Protein AF-A0A5J4QZJ4-F1 (afdb_m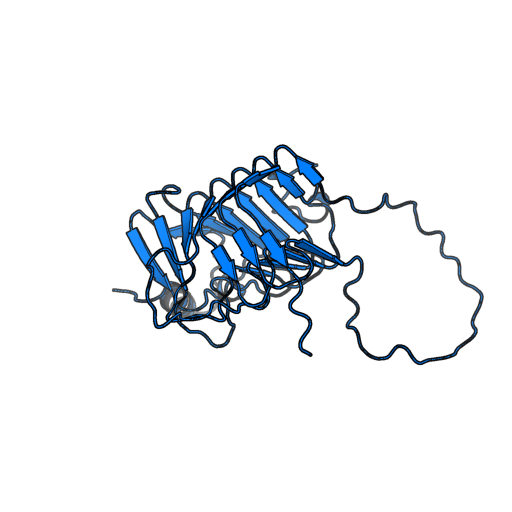onomer_lite)

Secondary structure (DSSP, 8-state):
--S-HHHHHHHHHHHSTT-PPP--EEE--SEEEEES-EEGGGG--SEEEEE-S-TTTEEEEEPP-TT-EEEEEEET-EEEEEEEEEE--TT-TT-EEEEEESTT-EEEEEEEEEE------SS---B--SEEEEEESEEEEEEEEEEEEEESS-EEEEEES---GGG-GGGGGGTTPPSEEES-EEEEEEESSS-SEEEES-----------------------PPP-PPEEES-EEES-EE------

Sequence (248 aa):
KFDSVIRYLEKEQAALIGQIARIETIIFWKGKFQQPALTLVQTHADTINVAGSGIDQTLIQAQPNIQNVLMQAGEGQSIVVERMHLSLSRTSPLAGFVSIKGENAGLAMFDMKLEGYTEIDDHATVLEPGTLFDVTGFVYAEDIIAQNINLVRGSFLSGTGLRRADDKEDMEWLGMRQSGLYRCLFDNFTTNETGLISLYDSVEPMANAQSNSKDNNKLKKQKNVPPYSFTFQEVIFSASVTSLKLDG

Radius of gyration: 19.34 Å; chains: 1; bounding box: 54×42×58 Å

Foldseek 3Di:
DDLEPVVVLVVVQVVDDPDQAAAAEDEDEFDEHEYEEAECVSNVDLEHEYEYPAANGAEYEYAAYPVLENYEYDENHEYEYEGYEYEYDLNRLQHAYYAYHYQNYEYAYYRYEYEYDDDDDPPDSARAHQENYHDHEAAHYENYEYEQAAHAHHAHEEYEQYDANVSDPVSCVCPRPAREHYQYEHAQAEYQDPDNYHYYNHPDDPDDPDDDDDDDDDPPPDDCPDPRDYDYYNYYYHNYDYHHDPPD

Structure (mmCIF, N/CA/C/O backbone):
data_AF-A0A5J4QZJ4-F1
#
_entry.id   AF-A0A5J4QZJ4-F1
#
loop_
_atom_site.group_PDB
_atom_site.id
_atom_site.type_symbol
_atom_site.label_atom_id
_atom_site.label_alt_id
_atom_site.label_comp_id
_atom_site.label_asym_id
_atom_site.label_entity_id
_atom_site.label_seq_id
_atom_site.pdbx_PDB_ins_code
_atom_site.Cartn_x
_atom_site.Cartn_y
_atom_site.Cartn_z
_atom_site.occupancy
_atom_site.B_iso_or_equiv
_atom_site.auth_seq_id
_atom_site.auth_comp_id
_atom_site.auth_asym_id
_atom_site.auth_atom_id
_atom_site.pdbx_PDB_model_num
ATOM 1 N N . LYS A 1 1 ? -27.450 1.544 -6.233 1.00 41.50 1 LYS A N 1
ATOM 2 C CA . LYS A 1 1 ? -26.061 1.073 -6.446 1.00 41.50 1 LYS A CA 1
ATOM 3 C C . LYS A 1 1 ? -25.172 2.141 -5.828 1.00 41.50 1 LYS A C 1
ATOM 5 O O . LYS A 1 1 ? -25.413 3.300 -6.131 1.00 41.50 1 LYS A O 1
ATOM 10 N N . PHE A 1 2 ? -24.314 1.809 -4.865 1.00 47.88 2 PHE A N 1
ATOM 11 C CA . PHE A 1 2 ? -23.401 2.802 -4.295 1.00 47.88 2 PHE A CA 1
ATOM 12 C C . PHE A 1 2 ? -22.154 2.837 -5.169 1.00 47.88 2 PHE A C 1
ATOM 14 O O . PHE A 1 2 ? -21.491 1.817 -5.321 1.00 47.88 2 PHE A O 1
ATOM 21 N N . ASP A 1 3 ? -21.879 3.990 -5.773 1.00 59.81 3 ASP A N 1
ATOM 22 C CA . ASP A 1 3 ? -20.736 4.165 -6.677 1.00 59.81 3 ASP A CA 1
ATOM 23 C C . ASP A 1 3 ? -19.415 4.382 -5.912 1.00 59.81 3 ASP A C 1
ATOM 25 O O . ASP A 1 3 ? -18.345 4.415 -6.508 1.00 59.81 3 ASP A O 1
ATOM 29 N N . SER A 1 4 ? -19.474 4.523 -4.582 1.00 75.62 4 SER A N 1
ATOM 30 C CA . SER A 1 4 ? -18.313 4.723 -3.712 1.00 75.62 4 SER A CA 1
ATOM 31 C C . SER A 1 4 ? -18.604 4.227 -2.297 1.00 75.62 4 SER A C 1
ATOM 33 O O . SER A 1 4 ? -19.684 4.495 -1.761 1.00 75.62 4 SER A O 1
ATOM 35 N N . VAL A 1 5 ? -17.627 3.543 -1.688 1.00 80.88 5 VAL A N 1
ATOM 36 C CA . VAL A 1 5 ? -17.686 3.113 -0.281 1.00 80.88 5 VAL A CA 1
ATOM 37 C C . VAL A 1 5 ? -17.852 4.316 0.650 1.00 80.88 5 VAL A C 1
ATOM 39 O O . VAL A 1 5 ? -18.698 4.280 1.532 1.00 80.88 5 VAL A O 1
ATOM 42 N N . ILE A 1 6 ? -17.151 5.422 0.396 1.00 76.44 6 ILE A N 1
ATOM 43 C CA . ILE A 1 6 ? -17.224 6.653 1.204 1.00 76.44 6 ILE A CA 1
ATOM 44 C C . ILE A 1 6 ? -18.648 7.207 1.284 1.00 76.44 6 ILE A C 1
ATOM 46 O O . ILE A 1 6 ? -19.158 7.451 2.372 1.00 76.44 6 ILE A O 1
ATOM 50 N N . ARG A 1 7 ? -19.359 7.287 0.153 1.00 80.19 7 ARG A N 1
ATOM 51 C CA . ARG A 1 7 ? -20.762 7.745 0.145 1.00 80.19 7 ARG A CA 1
ATOM 52 C C . ARG A 1 7 ? -21.687 6.837 0.953 1.00 80.19 7 ARG A C 1
ATOM 54 O O . ARG A 1 7 ? -22.708 7.294 1.461 1.00 80.19 7 ARG A O 1
ATOM 61 N N . TYR A 1 8 ? -21.371 5.545 1.023 1.00 80.56 8 TYR A N 1
ATOM 62 C CA . TYR A 1 8 ? -22.100 4.615 1.876 1.00 80.56 8 TYR A CA 1
ATOM 63 C C . TYR A 1 8 ? -21.803 4.886 3.357 1.00 80.56 8 TYR A C 1
ATOM 65 O O . TYR A 1 8 ? -22.750 5.013 4.127 1.00 80.56 8 TYR A O 1
ATOM 73 N N . LEU A 1 9 ? -20.530 5.059 3.735 1.00 80.25 9 LEU A N 1
ATOM 74 C CA . LEU A 1 9 ? -20.135 5.379 5.115 1.00 80.25 9 LEU A CA 1
ATOM 75 C C . LEU A 1 9 ? -20.795 6.677 5.605 1.00 80.25 9 LEU A C 1
ATOM 77 O O . LEU A 1 9 ? -21.399 6.694 6.674 1.00 80.25 9 LEU A O 1
ATOM 81 N N . GLU A 1 10 ? -20.758 7.738 4.795 1.00 80.69 10 GLU A N 1
ATOM 82 C CA . GLU A 1 10 ? -21.393 9.026 5.111 1.00 80.69 10 GLU A CA 1
ATOM 83 C C . GLU A 1 10 ? -22.906 8.886 5.315 1.00 80.69 10 GLU A C 1
ATOM 85 O O . GLU A 1 10 ? -23.477 9.462 6.243 1.00 80.69 10 GLU A O 1
ATOM 90 N N . LYS A 1 11 ? -23.567 8.091 4.466 1.00 80.81 11 LYS A N 1
ATOM 91 C CA . LYS A 1 11 ? -25.005 7.837 4.575 1.00 80.81 11 LYS A CA 1
ATOM 92 C C . LYS A 1 11 ? -25.350 7.056 5.844 1.00 80.81 11 LYS A C 1
ATOM 94 O O . LYS A 1 11 ? -26.309 7.419 6.521 1.00 80.81 11 LYS A O 1
ATOM 99 N N . GLU A 1 12 ? -24.607 5.993 6.146 1.00 77.75 12 GLU A N 1
ATOM 100 C CA . GLU A 1 12 ? -24.827 5.189 7.354 1.00 77.75 12 GLU A CA 1
ATOM 101 C C . GLU A 1 12 ? -24.644 6.037 8.617 1.00 77.75 12 GLU A C 1
ATOM 103 O O . GLU A 1 12 ? -25.445 5.951 9.544 1.00 77.75 12 GLU A O 1
ATOM 108 N N . GLN A 1 13 ? -23.663 6.942 8.628 1.00 76.25 13 GLN A N 1
ATOM 109 C CA . GLN A 1 13 ? -23.470 7.870 9.745 1.00 76.25 13 GLN A CA 1
ATOM 110 C C . GLN A 1 13 ? -24.595 8.883 9.886 1.00 76.25 13 GLN A C 1
ATOM 112 O O . GLN A 1 13 ? -25.054 9.132 10.997 1.00 76.25 13 GLN A O 1
ATOM 117 N N . ALA A 1 14 ? -25.083 9.435 8.776 1.00 77.81 14 ALA A N 1
ATOM 118 C CA . ALA A 1 14 ? -26.214 10.356 8.801 1.00 77.81 14 ALA A CA 1
ATOM 119 C C . ALA A 1 14 ? -27.516 9.693 9.294 1.00 77.81 14 ALA A C 1
ATOM 121 O O . ALA A 1 14 ? -28.411 10.384 9.780 1.00 77.81 14 ALA A O 1
ATOM 122 N N . ALA A 1 15 ? -27.638 8.366 9.175 1.00 74.12 15 ALA A N 1
ATOM 123 C CA . ALA A 1 15 ? -28.796 7.613 9.650 1.00 74.12 15 ALA A CA 1
ATOM 124 C C . ALA A 1 15 ? -28.789 7.377 11.174 1.00 74.12 15 ALA A C 1
ATOM 126 O O . ALA A 1 15 ? -29.844 7.117 11.759 1.00 74.12 15 ALA A O 1
ATOM 127 N N . LEU A 1 16 ? -27.632 7.489 11.830 1.00 72.88 16 LEU A N 1
ATOM 128 C CA . LEU A 1 16 ? -27.480 7.272 13.265 1.00 72.88 16 LEU A CA 1
ATOM 129 C C . LEU A 1 16 ? -27.669 8.594 14.020 1.00 72.88 16 LEU A C 1
ATOM 131 O O . LEU A 1 16 ? -26.765 9.416 14.149 1.00 72.88 16 LEU A O 1
ATOM 135 N N . ILE A 1 17 ? -28.876 8.819 14.542 1.00 65.69 17 ILE A N 1
ATOM 136 C CA . ILE A 1 17 ? -29.187 10.019 15.330 1.00 65.69 17 ILE A CA 1
ATOM 137 C C . ILE A 1 17 ? -28.425 9.959 16.664 1.00 65.69 17 ILE A C 1
ATOM 139 O O . ILE A 1 17 ? -28.820 9.249 17.586 1.00 65.69 17 ILE A O 1
ATOM 143 N N . GLY A 1 18 ? -27.340 10.730 16.773 1.00 63.75 18 GLY A N 1
ATOM 144 C CA . GLY A 1 18 ? -26.599 10.944 18.022 1.00 63.75 18 GLY A CA 1
ATOM 145 C C . GLY A 1 18 ? -25.553 9.880 18.373 1.00 63.75 18 GLY A C 1
ATOM 146 O O . GLY A 1 18 ? -24.973 9.955 19.454 1.00 63.75 18 GLY A O 1
ATOM 147 N N . GLN A 1 19 ? -25.285 8.919 17.484 1.00 67.31 19 GLN A N 1
ATOM 148 C CA . GLN A 1 19 ? -24.211 7.936 17.643 1.00 67.31 19 GLN A CA 1
ATOM 149 C C . GLN A 1 19 ? -23.357 7.878 16.380 1.00 67.31 19 GLN A C 1
ATOM 151 O O . GLN A 1 19 ? -23.873 7.842 15.270 1.00 67.31 19 GLN A O 1
ATOM 156 N N . ILE A 1 20 ? -22.041 7.859 16.555 1.00 72.62 20 ILE A N 1
ATOM 157 C CA . ILE A 1 20 ? -21.095 7.680 15.459 1.00 72.62 20 ILE A CA 1
ATOM 158 C C . ILE A 1 20 ? -20.784 6.184 15.369 1.00 72.62 20 ILE A C 1
ATOM 160 O O . ILE A 1 20 ? -20.290 5.604 16.335 1.00 72.62 20 ILE A O 1
ATOM 164 N N . ALA A 1 21 ? -21.087 5.546 14.235 1.00 78.19 21 ALA A N 1
ATOM 165 C CA . ALA A 1 21 ? -20.681 4.160 14.009 1.00 78.19 21 ALA A CA 1
ATOM 166 C C . ALA A 1 21 ? -19.171 4.073 13.769 1.00 78.19 21 ALA A C 1
ATOM 168 O O . ALA A 1 21 ? -18.646 4.711 12.855 1.00 78.19 21 ALA A O 1
ATOM 169 N N . ARG A 1 22 ? -18.508 3.234 14.570 1.00 88.25 22 ARG A N 1
ATOM 170 C CA . ARG A 1 22 ? -17.124 2.803 14.366 1.00 88.25 22 ARG A CA 1
ATOM 171 C C . ARG A 1 22 ? -17.105 1.637 13.379 1.00 88.25 22 ARG A C 1
ATOM 173 O O . ARG A 1 22 ? -17.825 0.657 13.564 1.00 88.25 22 ARG A O 1
ATOM 180 N N . ILE A 1 23 ? -16.308 1.759 12.322 1.00 88.94 23 ILE A N 1
ATOM 181 C CA . ILE A 1 23 ? -16.227 0.789 11.225 1.00 88.94 23 ILE A CA 1
ATOM 182 C C . ILE A 1 23 ? -14.800 0.263 11.149 1.00 88.94 23 ILE A C 1
ATOM 184 O O . ILE A 1 23 ? -13.896 0.926 10.661 1.00 88.94 23 ILE A O 1
ATOM 188 N N . GLU A 1 24 ? -14.594 -0.955 11.623 1.00 90.69 24 GLU A N 1
ATOM 189 C CA . GLU A 1 24 ? -13.250 -1.534 11.743 1.00 90.69 24 GLU A CA 1
ATOM 190 C C . GLU A 1 24 ? -12.867 -2.375 10.526 1.00 90.69 24 GLU A C 1
ATOM 192 O O . GLU A 1 24 ? -11.722 -2.797 10.383 1.00 90.69 24 GLU A O 1
ATOM 197 N N . THR A 1 25 ? -13.823 -2.688 9.647 1.00 92.69 25 THR A N 1
ATOM 198 C CA . THR A 1 25 ? -13.583 -3.564 8.499 1.00 92.69 25 THR A CA 1
ATOM 199 C C . THR A 1 25 ? -14.392 -3.143 7.278 1.00 92.69 25 THR A C 1
ATOM 201 O O . THR A 1 25 ? -15.605 -2.950 7.348 1.00 92.69 25 THR A O 1
ATOM 204 N N . ILE A 1 26 ? -13.711 -3.053 6.137 1.00 94.31 26 ILE A N 1
ATOM 205 C CA . ILE A 1 26 ? -14.283 -2.843 4.809 1.00 94.31 26 ILE A CA 1
ATOM 206 C C . ILE A 1 26 ? -13.943 -4.072 3.967 1.00 94.31 26 ILE A C 1
ATOM 208 O O . ILE A 1 26 ? -12.772 -4.385 3.760 1.00 94.31 26 ILE A O 1
ATOM 212 N N . ILE A 1 27 ? -14.968 -4.763 3.465 1.00 94.56 27 ILE A N 1
ATOM 213 C CA . ILE A 1 27 ? -14.793 -5.973 2.655 1.00 94.56 27 ILE A CA 1
ATOM 214 C C . ILE A 1 27 ? -15.185 -5.679 1.212 1.00 94.56 27 ILE A C 1
ATOM 216 O O . ILE A 1 27 ? -16.341 -5.373 0.914 1.00 94.56 27 ILE A O 1
ATOM 220 N N . PHE A 1 28 ? -14.227 -5.836 0.306 1.00 94.81 28 PHE A N 1
ATOM 221 C CA . PHE A 1 28 ? -14.470 -5.869 -1.126 1.00 94.81 28 PHE A CA 1
ATOM 222 C C . PHE A 1 28 ? -14.642 -7.319 -1.570 1.00 94.81 28 PHE A C 1
ATOM 224 O O . PHE A 1 28 ? -13.742 -8.152 -1.451 1.00 94.81 28 PHE A O 1
ATOM 231 N N . TRP A 1 29 ? -15.818 -7.630 -2.111 1.00 93.88 29 TRP A N 1
ATOM 232 C CA . TRP A 1 29 ? -16.051 -8.952 -2.680 1.00 93.88 29 TRP A CA 1
ATOM 233 C C . TRP A 1 29 ? -15.291 -9.137 -4.004 1.00 93.88 29 TRP A C 1
ATOM 235 O O . TRP A 1 29 ? -14.547 -8.259 -4.453 1.00 93.88 29 TRP A O 1
ATOM 245 N N . LYS A 1 30 ? -15.491 -10.275 -4.667 1.00 95.88 30 LYS A N 1
ATOM 246 C CA . LYS A 1 30 ? -14.973 -10.509 -6.016 1.00 95.88 30 LYS A CA 1
ATOM 247 C C . LYS A 1 30 ? -15.482 -9.438 -6.990 1.00 95.88 30 LYS A C 1
ATOM 249 O O . LYS A 1 30 ? -16.691 -9.240 -7.122 1.00 95.88 30 LYS A O 1
ATOM 254 N N . GLY A 1 31 ? -14.573 -8.796 -7.718 1.00 95.50 31 GLY A N 1
ATOM 255 C CA . GLY A 1 31 ? -14.905 -7.776 -8.708 1.00 95.50 31 GLY A CA 1
ATOM 256 C C . GLY A 1 31 ? -13.763 -6.812 -9.015 1.00 95.50 31 GLY A C 1
ATOM 257 O O . GLY A 1 31 ? -12.683 -6.884 -8.435 1.00 95.50 31 GLY A O 1
ATOM 258 N N . LYS A 1 32 ? -14.031 -5.895 -9.950 1.00 94.50 32 LYS A N 1
ATOM 259 C CA . LYS A 1 32 ? -13.172 -4.748 -10.260 1.00 94.50 32 LYS A CA 1
ATOM 260 C C . LYS A 1 32 ? -13.868 -3.480 -9.784 1.00 94.50 32 LYS A C 1
ATOM 262 O O . LYS A 1 32 ? -15.006 -3.224 -10.180 1.00 94.50 32 LYS A O 1
ATOM 267 N N . PHE A 1 33 ? -13.188 -2.698 -8.961 1.00 92.94 33 PHE A N 1
ATOM 268 C CA . PHE A 1 33 ? -13.728 -1.504 -8.332 1.00 92.94 33 PHE A CA 1
ATOM 269 C C . PHE A 1 33 ? -12.869 -0.309 -8.706 1.00 92.94 33 PHE A C 1
ATOM 271 O O . PHE A 1 33 ? -11.675 -0.275 -8.432 1.00 92.94 33 PHE A O 1
ATOM 278 N N . GLN A 1 34 ? -13.490 0.697 -9.306 1.00 90.69 34 GLN A N 1
ATOM 279 C CA . GLN A 1 34 ? -12.887 2.017 -9.404 1.00 90.69 34 GLN A CA 1
ATOM 280 C C . GLN A 1 34 ? -13.374 2.822 -8.210 1.00 90.69 34 GLN A C 1
ATOM 282 O O . GLN A 1 34 ? -14.583 2.896 -7.986 1.00 90.69 34 GLN A O 1
ATOM 287 N N . GLN A 1 35 ? -12.458 3.355 -7.412 1.00 89.25 35 GLN A N 1
ATOM 288 C CA . GLN A 1 35 ? -12.803 4.111 -6.212 1.00 89.25 35 GLN A CA 1
ATOM 289 C C . GLN A 1 35 ? -12.180 5.508 -6.272 1.00 89.25 35 GLN A C 1
ATOM 291 O O . GLN A 1 35 ? -11.002 5.622 -6.618 1.00 89.25 35 GLN A O 1
ATOM 296 N N . PRO A 1 36 ? -12.923 6.575 -5.916 1.00 88.56 36 PRO A N 1
ATOM 297 C CA . PRO A 1 36 ? -12.276 7.807 -5.470 1.00 88.56 36 PRO A CA 1
ATOM 298 C C . PRO A 1 36 ? -11.459 7.523 -4.196 1.00 88.56 36 PRO A C 1
ATOM 300 O O . PRO A 1 36 ? -11.533 6.421 -3.649 1.00 88.56 36 PRO A O 1
ATOM 303 N N . ALA A 1 37 ? -10.707 8.512 -3.705 1.00 90.31 37 ALA A N 1
ATOM 304 C CA . ALA A 1 37 ? -9.950 8.361 -2.462 1.00 90.31 37 ALA A CA 1
ATOM 305 C C . ALA A 1 37 ? -10.833 7.812 -1.326 1.00 90.31 37 ALA A C 1
ATOM 307 O O . ALA A 1 37 ? -11.883 8.373 -1.001 1.00 90.31 37 ALA A O 1
ATOM 308 N N . LEU A 1 38 ? -10.396 6.706 -0.727 1.00 92.75 38 LEU A N 1
ATOM 309 C CA . LEU A 1 38 ? -10.974 6.124 0.472 1.00 92.75 38 LEU A CA 1
ATOM 310 C C . LEU A 1 38 ? -10.403 6.867 1.683 1.00 92.75 38 LEU A C 1
ATOM 312 O O . LEU A 1 38 ? -9.367 6.489 2.226 1.00 92.75 38 LEU A O 1
ATOM 316 N N . THR A 1 39 ? -11.064 7.952 2.084 1.00 92.25 39 THR A N 1
ATOM 317 C CA . THR A 1 39 ? -10.709 8.713 3.288 1.00 92.25 39 THR A CA 1
ATOM 318 C C . THR A 1 39 ? -11.219 7.989 4.537 1.00 92.25 39 THR A C 1
ATOM 320 O O . THR A 1 39 ? -12.370 8.144 4.946 1.00 92.25 39 THR A O 1
ATOM 323 N N . LEU A 1 40 ? -10.352 7.193 5.160 1.00 92.25 40 LEU A N 1
ATOM 324 C CA . LEU A 1 40 ? -10.709 6.272 6.239 1.00 92.25 40 LEU A CA 1
ATOM 325 C C . LEU A 1 40 ? -10.910 6.948 7.598 1.00 92.25 40 LEU A C 1
ATOM 327 O O . LEU A 1 40 ? -11.440 6.313 8.507 1.00 92.25 40 LEU A O 1
ATOM 331 N N . VAL A 1 41 ? -10.607 8.243 7.744 1.00 90.00 41 VAL A N 1
ATOM 332 C CA . VAL A 1 41 ? -10.960 9.009 8.958 1.00 90.00 41 VAL A CA 1
ATOM 333 C C . VAL A 1 41 ? -12.458 8.930 9.264 1.00 90.00 41 VAL A C 1
ATOM 335 O O . VAL A 1 41 ? -12.864 8.909 10.420 1.00 90.00 41 VAL A O 1
ATOM 338 N N . GLN A 1 42 ? -13.284 8.795 8.222 1.00 85.81 42 GLN A N 1
ATOM 339 C CA . GLN A 1 42 ? -14.725 8.638 8.360 1.00 85.81 42 GLN A CA 1
ATOM 340 C C . GLN A 1 42 ? -15.113 7.327 9.035 1.00 85.81 42 GLN A C 1
ATOM 342 O O . GLN A 1 42 ? -16.257 7.175 9.404 1.00 85.81 42 GLN A O 1
ATOM 347 N N . THR A 1 43 ? -14.225 6.357 9.207 1.00 88.88 43 THR A N 1
ATOM 348 C CA . THR A 1 43 ? -14.570 5.102 9.887 1.00 88.88 43 THR A CA 1
ATOM 349 C C . THR A 1 43 ? -14.574 5.219 11.410 1.00 88.88 43 THR A C 1
ATOM 351 O O . THR A 1 43 ? -15.135 4.349 12.073 1.00 88.88 43 THR A O 1
ATOM 354 N N . HIS A 1 44 ? -13.957 6.271 11.969 1.00 88.06 44 HIS A N 1
ATOM 355 C CA . HIS A 1 44 ? -13.785 6.488 13.417 1.00 88.06 44 HIS A CA 1
ATOM 356 C C . HIS A 1 44 ? -13.146 5.309 14.169 1.00 88.06 44 HIS A C 1
ATOM 358 O O . HIS A 1 44 ? -13.312 5.179 15.380 1.00 88.06 44 HIS A O 1
ATOM 364 N N . ALA A 1 45 ? -12.439 4.432 13.455 1.00 89.38 45 ALA A N 1
ATOM 365 C CA . ALA A 1 45 ? -11.650 3.355 14.034 1.00 89.38 45 ALA A CA 1
ATOM 366 C C . ALA A 1 45 ? -10.172 3.756 14.085 1.00 89.38 45 ALA A C 1
ATOM 368 O O . ALA A 1 45 ? -9.682 4.447 13.193 1.00 89.38 45 ALA A O 1
ATOM 369 N N . ASP A 1 46 ? -9.449 3.298 15.104 1.00 90.38 46 ASP A N 1
ATOM 370 C CA . ASP A 1 46 ? -8.004 3.529 15.235 1.00 90.38 46 ASP A CA 1
ATOM 371 C C . ASP A 1 46 ? -7.196 2.645 14.275 1.00 90.38 46 ASP A C 1
ATOM 373 O O . ASP A 1 46 ? -6.077 2.988 13.882 1.00 90.38 46 ASP A O 1
ATOM 377 N N . THR A 1 47 ? -7.783 1.514 13.878 1.00 91.62 47 THR A N 1
ATOM 378 C CA . THR A 1 47 ? -7.246 0.554 12.913 1.00 91.62 47 THR A CA 1
ATOM 379 C C . THR A 1 47 ? -8.376 0.040 12.021 1.00 91.62 47 THR A C 1
ATOM 381 O O . THR A 1 47 ? -9.450 -0.303 12.513 1.00 91.62 47 THR A O 1
ATOM 384 N N . ILE A 1 48 ? -8.144 0.000 10.707 1.00 94.00 48 ILE A N 1
ATOM 385 C CA . ILE A 1 48 ? -9.132 -0.429 9.710 1.00 94.00 48 ILE A CA 1
ATOM 386 C C . ILE A 1 48 ? -8.555 -1.577 8.907 1.00 94.00 48 ILE A C 1
ATOM 388 O O . ILE A 1 48 ? -7.499 -1.441 8.292 1.00 94.00 48 ILE A O 1
ATOM 392 N N . ASN A 1 49 ? -9.305 -2.672 8.847 1.00 95.12 49 ASN A N 1
ATOM 393 C CA . ASN A 1 49 ? -9.030 -3.788 7.958 1.00 95.12 49 ASN A CA 1
ATOM 394 C C . ASN A 1 49 ? -9.738 -3.563 6.618 1.00 95.12 49 ASN A C 1
ATOM 396 O O . ASN A 1 49 ? -10.964 -3.470 6.558 1.00 95.12 49 ASN A O 1
ATOM 400 N N . VAL A 1 50 ? -8.987 -3.498 5.528 1.00 96.56 50 VAL A N 1
ATOM 401 C CA . VAL A 1 50 ? -9.513 -3.450 4.164 1.00 96.56 50 VAL A CA 1
ATOM 402 C C . VAL A 1 50 ? -9.167 -4.775 3.497 1.00 96.56 50 VAL A C 1
ATOM 404 O O . VAL A 1 50 ? -8.010 -5.038 3.181 1.00 96.56 50 VAL A O 1
ATOM 407 N N . ALA A 1 51 ? -10.169 -5.628 3.302 1.00 96.88 51 ALA A N 1
ATOM 408 C CA . ALA A 1 51 ? -9.969 -7.006 2.861 1.00 96.88 51 ALA A CA 1
ATOM 409 C C . ALA A 1 51 ? -10.637 -7.279 1.513 1.00 96.88 51 ALA A C 1
ATOM 411 O O . ALA A 1 51 ? -11.775 -6.867 1.270 1.00 96.88 51 ALA A O 1
ATOM 412 N N . GLY A 1 52 ? -9.936 -7.997 0.639 1.00 97.31 52 GLY A N 1
ATOM 413 C CA . GLY A 1 52 ? -10.479 -8.530 -0.605 1.00 97.31 52 GLY A CA 1
ATOM 414 C C . GLY A 1 52 ? -10.852 -10.011 -0.506 1.00 97.31 52 GLY A C 1
ATOM 415 O O . GLY A 1 52 ? -10.697 -10.663 0.525 1.00 97.31 52 GLY A O 1
ATOM 416 N N . SER A 1 53 ? -11.350 -10.562 -1.613 1.00 95.50 53 SER A N 1
ATOM 417 C CA . SER A 1 53 ? -11.679 -11.991 -1.752 1.00 95.50 53 SER A CA 1
ATOM 418 C C . SER A 1 53 ? -10.509 -12.845 -2.270 1.00 95.50 53 SER A C 1
ATOM 420 O O . SER A 1 53 ? -10.689 -14.035 -2.524 1.00 95.50 53 SER A O 1
ATOM 422 N N . GLY A 1 54 ? -9.330 -12.250 -2.464 1.00 94.31 54 GLY A N 1
ATOM 423 C CA . GLY A 1 54 ? -8.120 -12.876 -3.002 1.00 94.31 54 GLY A CA 1
ATOM 424 C C . GLY A 1 54 ? -7.437 -12.000 -4.057 1.00 94.31 54 GLY A C 1
ATOM 425 O O . GLY A 1 54 ? -8.104 -11.212 -4.739 1.00 94.31 54 GLY A O 1
ATOM 426 N N . ILE A 1 55 ? -6.122 -12.183 -4.228 1.00 93.75 55 ILE A N 1
ATOM 427 C CA . ILE A 1 55 ? -5.276 -11.378 -5.130 1.00 93.75 55 ILE A CA 1
ATOM 428 C C . ILE A 1 55 ? -5.808 -11.299 -6.567 1.00 93.75 55 ILE A C 1
ATOM 430 O O . ILE A 1 55 ? -5.841 -10.224 -7.150 1.00 93.75 55 ILE A O 1
ATOM 434 N N . ASP A 1 56 ? -6.342 -12.389 -7.117 1.00 94.38 56 ASP A N 1
ATOM 435 C CA . ASP A 1 56 ? -6.882 -12.409 -8.487 1.00 94.38 56 ASP A CA 1
ATOM 436 C C . ASP A 1 56 ? -8.402 -12.192 -8.550 1.00 94.38 56 ASP A C 1
ATOM 438 O O . ASP A 1 56 ? -9.014 -12.230 -9.622 1.00 94.38 56 ASP A O 1
ATOM 442 N N . GLN A 1 57 ? -9.050 -11.994 -7.400 1.00 96.56 57 GLN A N 1
ATOM 443 C CA . GLN A 1 57 ? -10.508 -11.904 -7.301 1.00 96.56 57 GLN A CA 1
ATOM 444 C C . GLN A 1 57 ? -10.997 -10.476 -7.093 1.00 96.56 57 GLN A C 1
ATOM 446 O O . GLN A 1 57 ? -12.077 -10.132 -7.579 1.00 96.56 57 GLN A O 1
ATOM 451 N N . THR A 1 58 ? -10.221 -9.655 -6.392 1.00 97.38 58 THR A N 1
ATOM 452 C CA . THR A 1 58 ? -10.605 -8.296 -6.019 1.00 97.38 58 THR A CA 1
ATOM 453 C C . THR A 1 58 ? -9.565 -7.312 -6.527 1.00 97.38 58 THR A C 1
ATOM 455 O O . THR A 1 58 ? -8.463 -7.255 -5.996 1.00 97.38 58 THR A O 1
ATOM 458 N N . LEU A 1 59 ? -9.931 -6.522 -7.537 1.00 96.31 59 LEU A N 1
ATOM 459 C CA . LEU A 1 59 ? -9.103 -5.442 -8.070 1.00 96.31 59 LEU A CA 1
ATOM 460 C C . LEU A 1 59 ? -9.676 -4.088 -7.662 1.00 96.31 59 LEU A C 1
ATOM 462 O O . LEU A 1 59 ? -10.850 -3.820 -7.926 1.00 96.31 59 LEU A O 1
ATOM 466 N N . ILE A 1 60 ? -8.838 -3.214 -7.113 1.00 95.12 60 ILE A N 1
ATOM 467 C CA . ILE A 1 60 ? -9.181 -1.822 -6.825 1.00 95.12 60 ILE A CA 1
ATOM 468 C C . ILE A 1 60 ? -8.252 -0.894 -7.612 1.00 95.12 60 ILE A C 1
ATOM 470 O O . ILE A 1 60 ? -7.032 -1.044 -7.598 1.00 95.12 60 ILE A O 1
ATOM 474 N N . GLN A 1 61 ? -8.844 0.075 -8.304 1.00 92.56 61 GLN A N 1
ATOM 475 C CA . GLN A 1 61 ? -8.140 1.102 -9.068 1.00 92.56 61 GLN A CA 1
ATOM 476 C C . GLN A 1 61 ? -8.553 2.493 -8.594 1.00 92.56 61 GLN A C 1
ATOM 478 O O . GLN A 1 61 ? -9.741 2.768 -8.396 1.00 92.56 61 GLN A O 1
ATOM 483 N N . ALA A 1 62 ? -7.573 3.381 -8.448 1.00 89.19 62 ALA A N 1
ATOM 484 C CA . ALA A 1 62 ? -7.819 4.763 -8.059 1.00 89.19 62 ALA A CA 1
ATOM 485 C C . ALA A 1 62 ? -8.455 5.564 -9.203 1.00 89.19 62 ALA A C 1
ATOM 487 O O . ALA A 1 62 ? -7.939 5.604 -10.324 1.00 89.19 62 ALA A O 1
ATOM 488 N N . GLN A 1 63 ? -9.543 6.266 -8.904 1.00 89.31 63 GLN A N 1
ATOM 489 C CA . GLN A 1 63 ? -10.050 7.368 -9.718 1.00 89.31 63 GLN A CA 1
ATOM 490 C C . GLN A 1 63 ? -9.316 8.673 -9.381 1.00 89.31 63 GLN A C 1
ATOM 492 O O . GLN A 1 63 ? -8.746 8.788 -8.288 1.00 89.31 63 GLN A O 1
ATOM 497 N N . PRO A 1 64 ? -9.340 9.666 -10.291 1.00 89.00 64 PRO A N 1
ATOM 498 C CA . PRO A 1 64 ? -8.680 10.942 -10.060 1.00 89.00 64 PRO A CA 1
ATOM 499 C C . PRO A 1 64 ? -9.249 11.589 -8.803 1.00 89.00 64 PRO A C 1
ATOM 501 O O . PRO A 1 64 ? -10.468 11.678 -8.638 1.00 89.00 64 PRO A O 1
ATOM 504 N N . ASN A 1 65 ? -8.374 12.013 -7.900 1.00 89.94 65 ASN A N 1
ATOM 505 C CA . ASN A 1 65 ? -8.770 12.598 -6.629 1.00 89.94 65 ASN A CA 1
ATOM 506 C C . ASN A 1 65 ? -7.739 13.630 -6.168 1.00 89.94 65 ASN A C 1
ATOM 508 O O . ASN A 1 65 ? -6.580 13.578 -6.564 1.00 89.94 65 ASN A O 1
ATOM 512 N N . ILE A 1 66 ? -8.175 14.574 -5.334 1.00 90.94 66 ILE A N 1
ATOM 513 C CA . ILE A 1 66 ? -7.340 15.697 -4.882 1.00 90.94 66 ILE A CA 1
ATOM 514 C C . ILE A 1 66 ? -6.246 15.267 -3.897 1.00 90.94 66 ILE A C 1
ATOM 516 O O . ILE A 1 66 ? -5.268 15.984 -3.715 1.00 90.94 66 ILE A O 1
ATOM 520 N N . GLN A 1 67 ? -6.423 14.117 -3.246 1.00 92.94 67 GLN A N 1
ATOM 521 C CA . GLN A 1 67 ? -5.482 13.557 -2.284 1.00 92.94 67 GLN A CA 1
ATOM 522 C C . GLN A 1 67 ? -4.315 12.840 -2.968 1.00 92.94 67 GLN A C 1
ATOM 524 O O . GLN A 1 67 ? -3.325 12.550 -2.303 1.00 92.94 67 GLN A O 1
ATOM 529 N N . ASN A 1 68 ? -4.430 12.553 -4.270 1.00 94.56 68 ASN A N 1
ATOM 530 C CA . ASN A 1 68 ? -3.474 11.760 -5.034 1.00 94.56 68 ASN A CA 1
ATOM 531 C C . ASN A 1 68 ? -3.151 10.416 -4.354 1.00 94.56 68 ASN A C 1
ATOM 533 O O . ASN A 1 68 ? -2.005 9.971 -4.326 1.00 94.56 68 ASN A O 1
ATOM 537 N N . VAL A 1 69 ? -4.170 9.752 -3.804 1.00 95.06 69 VAL A N 1
ATOM 538 C CA . VAL A 1 69 ? -4.014 8.447 -3.152 1.00 95.06 69 VAL A CA 1
ATOM 539 C C . VAL A 1 69 ? -5.299 7.626 -3.241 1.00 95.06 69 VAL A C 1
ATOM 541 O O . VAL A 1 69 ? -6.393 8.186 -3.316 1.00 95.06 69 VAL A O 1
ATOM 544 N N . LEU A 1 70 ? -5.187 6.297 -3.255 1.00 95.62 70 LEU A N 1
ATOM 545 C CA . LEU A 1 70 ? -6.347 5.407 -3.196 1.00 95.62 70 LEU A CA 1
ATOM 546 C C . LEU A 1 70 ? -6.926 5.307 -1.780 1.00 95.62 70 LEU A C 1
ATOM 548 O O . LEU A 1 70 ? -8.141 5.361 -1.629 1.00 95.62 70 LEU A O 1
ATOM 552 N N . MET A 1 71 ? -6.086 5.165 -0.754 1.00 96.38 71 MET A N 1
ATOM 553 C CA . MET A 1 71 ? -6.498 5.060 0.648 1.00 96.38 71 MET A CA 1
ATOM 554 C C . MET A 1 71 ? -5.746 6.073 1.505 1.00 96.38 71 MET A C 1
ATOM 556 O O . MET A 1 71 ? -4.519 6.140 1.472 1.00 96.38 71 MET A O 1
ATOM 560 N N . GLN A 1 72 ? -6.479 6.848 2.297 1.00 96.06 72 GLN A N 1
ATOM 561 C CA . GLN A 1 72 ? -5.903 7.830 3.208 1.00 96.06 72 GLN A CA 1
ATOM 562 C C . GLN A 1 72 ? -6.388 7.569 4.629 1.00 96.06 72 GLN A C 1
ATOM 564 O O . GLN A 1 72 ? -7.588 7.658 4.899 1.00 96.06 72 GLN A O 1
ATOM 569 N N . ALA A 1 73 ? -5.455 7.281 5.533 1.00 94.62 73 ALA A N 1
ATOM 570 C CA . ALA A 1 73 ? -5.746 7.203 6.956 1.00 94.62 73 ALA A CA 1
ATOM 571 C C . ALA A 1 73 ? -5.964 8.602 7.556 1.00 94.62 73 ALA A C 1
ATOM 573 O O . ALA A 1 73 ? -5.414 9.600 7.081 1.00 94.62 73 ALA A O 1
ATOM 574 N N . GLY A 1 74 ? -6.742 8.663 8.635 1.00 92.50 74 GLY A N 1
ATOM 575 C CA . GLY A 1 74 ? -6.696 9.771 9.584 1.00 92.50 74 GLY A CA 1
ATOM 576 C C . GLY A 1 74 ? -5.358 9.837 10.332 1.00 92.50 74 GLY A C 1
ATOM 577 O O . GLY A 1 74 ? -4.531 8.929 10.260 1.00 92.50 74 GLY A O 1
ATOM 578 N N . GLU A 1 75 ? -5.137 10.919 11.074 1.00 90.81 75 GLU A N 1
ATOM 579 C CA . GLU A 1 75 ? -3.946 11.053 11.917 1.00 90.81 75 GLU A CA 1
ATOM 580 C C . GLU A 1 75 ? -3.951 10.006 13.044 1.00 90.81 75 GLU A C 1
ATOM 582 O O . GLU A 1 75 ? -4.941 9.863 13.757 1.00 90.81 75 GLU A O 1
ATOM 587 N N . GLY A 1 76 ? -2.859 9.246 13.179 1.00 89.25 76 GLY A N 1
ATOM 588 C CA . GLY A 1 76 ? -2.731 8.158 14.157 1.00 89.25 76 GLY A CA 1
ATOM 589 C C . GLY A 1 76 ? -3.477 6.869 13.781 1.00 89.25 76 GLY A C 1
ATOM 590 O O . GLY A 1 76 ? -3.365 5.862 14.484 1.00 89.25 76 GLY A O 1
ATOM 591 N N . GLN A 1 77 ? -4.214 6.868 12.670 1.00 92.31 77 GLN A N 1
ATOM 592 C CA . GLN A 1 77 ? -5.026 5.738 12.233 1.00 92.31 77 GLN A CA 1
ATOM 593 C C . GLN A 1 77 ? -4.191 4.738 11.419 1.00 92.31 77 GLN A C 1
ATOM 595 O O . GLN A 1 77 ? -3.463 5.116 10.505 1.00 92.31 77 GLN A O 1
ATOM 600 N N . SER A 1 78 ? -4.307 3.451 11.741 1.00 93.81 78 SER A N 1
ATOM 601 C CA . SER A 1 78 ? -3.611 2.365 11.044 1.00 93.81 78 SER A CA 1
ATOM 602 C C . SER A 1 78 ? -4.495 1.709 9.987 1.00 93.81 78 SER A C 1
ATOM 604 O O . SER A 1 78 ? -5.720 1.668 10.115 1.00 93.81 78 SER A O 1
ATOM 606 N N . ILE A 1 79 ? -3.863 1.144 8.962 1.00 95.81 79 ILE A N 1
ATOM 607 C CA . ILE A 1 79 ? -4.542 0.390 7.909 1.00 95.81 79 ILE A CA 1
ATOM 608 C C . ILE A 1 79 ? -3.904 -0.991 7.803 1.00 95.81 79 ILE A C 1
ATOM 610 O O . ILE A 1 79 ? -2.686 -1.118 7.677 1.00 95.81 79 ILE A O 1
ATOM 614 N N . VAL A 1 80 ? -4.743 -2.019 7.806 1.00 95.94 80 VAL A N 1
ATOM 615 C CA . VAL A 1 80 ? -4.383 -3.371 7.386 1.00 95.94 80 VAL A CA 1
ATOM 616 C C . VAL A 1 80 ? -5.042 -3.618 6.037 1.00 95.94 80 VAL A C 1
ATOM 618 O O . VAL A 1 80 ? -6.254 -3.454 5.913 1.00 95.94 80 VAL A O 1
ATOM 621 N N . VAL A 1 81 ? -4.272 -3.991 5.019 1.00 97.38 81 VAL A N 1
ATOM 622 C CA . VAL A 1 81 ? -4.790 -4.304 3.682 1.00 97.38 81 VAL A CA 1
ATOM 623 C C . VAL A 1 81 ? -4.426 -5.734 3.324 1.00 97.38 81 VAL A C 1
ATOM 625 O O . VAL A 1 81 ? -3.267 -6.125 3.439 1.00 97.38 81 VAL A O 1
ATOM 628 N N . GLU A 1 82 ? -5.403 -6.526 2.888 1.00 97.19 82 GLU A N 1
ATOM 629 C CA . GLU A 1 82 ? -5.147 -7.935 2.596 1.00 97.19 82 GLU A CA 1
ATOM 630 C C . GLU A 1 82 ? -5.953 -8.514 1.430 1.00 97.19 82 GLU A C 1
ATOM 632 O O . GLU A 1 82 ? -7.081 -8.092 1.148 1.00 97.19 82 GLU A O 1
ATOM 637 N N . ARG A 1 83 ? -5.390 -9.552 0.796 1.00 97.56 83 ARG A N 1
ATOM 638 C CA . ARG A 1 83 ? -6.081 -10.445 -0.151 1.00 97.56 83 ARG A CA 1
ATOM 639 C C . ARG A 1 83 ? -6.692 -9.703 -1.336 1.00 97.56 83 ARG A C 1
ATOM 641 O O . ARG A 1 83 ? -7.854 -9.925 -1.695 1.00 97.56 83 ARG A O 1
ATOM 648 N N . MET A 1 84 ? -5.937 -8.793 -1.943 1.00 97.31 84 MET A N 1
ATOM 649 C CA . MET A 1 84 ? -6.430 -7.990 -3.062 1.00 97.31 84 MET A CA 1
ATOM 650 C C . MET A 1 84 ? -5.336 -7.533 -4.017 1.00 97.31 84 MET A C 1
ATOM 652 O O . MET A 1 84 ? -4.142 -7.587 -3.731 1.00 97.31 84 MET A O 1
ATOM 656 N N . HIS A 1 85 ? -5.785 -7.026 -5.154 1.00 96.88 85 HIS A N 1
ATOM 657 C CA . HIS A 1 85 ? -4.965 -6.410 -6.171 1.00 96.88 85 HIS A CA 1
ATOM 658 C C . HIS A 1 85 ? -5.247 -4.906 -6.237 1.00 96.88 85 HIS A C 1
ATOM 660 O O . HIS A 1 85 ? -6.389 -4.487 -6.435 1.00 96.88 85 HIS A O 1
ATOM 666 N N . LEU A 1 86 ? -4.206 -4.088 -6.090 1.00 96.94 86 LEU A N 1
ATOM 667 C CA . LEU A 1 86 ? -4.258 -2.649 -6.338 1.00 96.94 86 LEU A CA 1
ATOM 668 C C . LEU A 1 86 ? -3.550 -2.322 -7.652 1.00 96.94 86 LEU A C 1
ATOM 670 O O . LEU A 1 86 ? -2.428 -2.769 -7.877 1.00 96.94 86 LEU A O 1
ATOM 674 N N . SER A 1 87 ? -4.188 -1.527 -8.509 1.00 94.31 87 SER A N 1
ATOM 675 C CA . SER A 1 87 ? -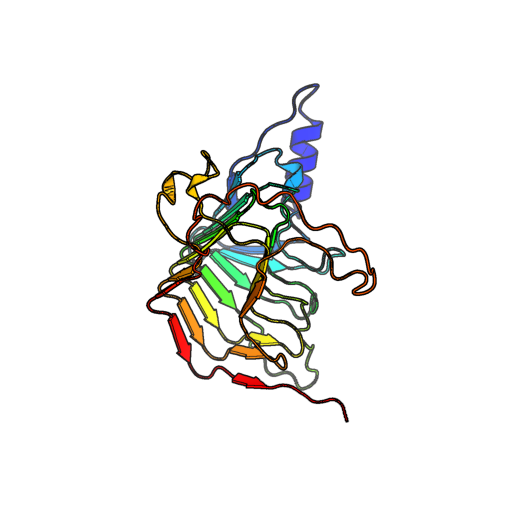3.605 -1.147 -9.798 1.00 94.31 87 SER A CA 1
ATOM 676 C C . SER A 1 87 ? -3.571 0.365 -9.992 1.00 94.31 87 SER A C 1
ATOM 678 O O . SER A 1 87 ? -4.535 1.076 -9.684 1.00 94.31 87 SER A O 1
ATOM 680 N N . LEU A 1 88 ? -2.441 0.847 -10.511 1.00 91.44 88 LEU A N 1
ATOM 681 C CA . LEU A 1 88 ? -2.284 2.228 -10.958 1.00 91.44 88 LEU A CA 1
ATOM 682 C C . LEU A 1 88 ? -3.148 2.479 -12.196 1.00 91.44 88 LEU A C 1
ATOM 684 O O . LEU A 1 88 ? -3.349 1.599 -13.032 1.00 91.44 88 LEU A O 1
ATOM 688 N N . SER A 1 89 ? -3.663 3.701 -12.324 1.00 87.19 89 SER A N 1
ATOM 689 C CA . SER A 1 89 ? -4.538 4.083 -13.435 1.00 87.19 89 SER A CA 1
ATOM 690 C C . SER A 1 89 ? -3.961 5.253 -14.216 1.00 87.19 89 SER A C 1
ATOM 692 O O . SER A 1 89 ? -3.587 6.265 -13.626 1.00 87.19 89 SER A O 1
ATOM 694 N N . ARG A 1 90 ? -4.010 5.174 -15.554 1.00 84.25 90 ARG A N 1
ATOM 695 C CA . ARG A 1 90 ? -3.685 6.304 -16.445 1.00 84.25 90 ARG A CA 1
ATOM 696 C C . ARG A 1 90 ? -4.575 7.515 -16.201 1.00 84.25 90 ARG A C 1
ATOM 698 O O . ARG A 1 90 ? -4.138 8.642 -16.363 1.00 84.25 90 ARG A O 1
ATOM 705 N N . THR A 1 91 ? -5.824 7.310 -15.791 1.00 87.00 91 THR A N 1
ATOM 706 C CA . THR A 1 91 ? -6.701 8.447 -15.487 1.00 87.00 91 THR A CA 1
ATOM 707 C C . THR A 1 91 ? -6.221 9.216 -14.259 1.00 87.00 91 THR A C 1
ATOM 709 O O . THR A 1 91 ? -6.539 10.391 -14.126 1.00 87.00 91 THR A O 1
ATOM 712 N N . SER A 1 92 ? -5.447 8.568 -13.384 1.00 88.94 92 SER A N 1
ATOM 713 C CA . SER A 1 92 ? -5.054 9.055 -12.060 1.00 88.94 92 SER A CA 1
ATOM 714 C C . SER A 1 92 ? -3.527 8.976 -11.889 1.00 88.94 92 SER A C 1
ATOM 716 O O . SER A 1 92 ? -3.057 8.319 -10.962 1.00 88.94 92 SER A O 1
ATOM 718 N N . PRO A 1 93 ? -2.733 9.615 -12.771 1.00 90.25 93 PRO A N 1
ATOM 719 C CA . PRO A 1 93 ? -1.289 9.374 -12.875 1.00 90.25 93 PRO A CA 1
ATOM 720 C C . PRO A 1 93 ? -0.498 9.765 -11.624 1.00 90.25 93 PRO A C 1
ATOM 722 O O . PRO A 1 93 ? 0.586 9.242 -11.392 1.00 90.25 93 PRO A O 1
ATOM 725 N N . LEU A 1 94 ? -1.045 10.676 -10.819 1.00 92.81 94 LEU A N 1
ATOM 726 C CA . LEU A 1 94 ? -0.438 11.157 -9.579 1.00 92.81 94 LEU A CA 1
ATOM 727 C C . LEU A 1 94 ? -0.808 10.300 -8.363 1.00 92.81 94 LEU A C 1
ATOM 729 O O . LEU A 1 94 ? -0.264 10.516 -7.284 1.00 92.81 94 LEU A O 1
ATOM 733 N N . ALA A 1 95 ? -1.765 9.377 -8.496 1.00 93.75 95 ALA A N 1
ATOM 734 C CA . ALA A 1 95 ? -2.316 8.670 -7.353 1.00 93.75 95 ALA A CA 1
ATOM 735 C C . ALA A 1 95 ? -1.419 7.508 -6.904 1.00 93.75 95 ALA A C 1
ATOM 737 O O . ALA A 1 95 ? -1.220 6.551 -7.651 1.00 93.75 95 ALA A O 1
ATOM 738 N N . GLY A 1 96 ? -0.935 7.573 -5.662 1.00 95.50 96 GLY A N 1
ATOM 739 C CA . GLY A 1 96 ? -0.354 6.430 -4.955 1.00 95.50 96 GLY A CA 1
ATOM 740 C C . GLY A 1 96 ? -1.428 5.490 -4.391 1.00 95.50 96 GLY A C 1
ATOM 741 O O . GLY A 1 96 ? -2.632 5.705 -4.560 1.00 95.50 96 GLY A O 1
ATOM 742 N N . PHE A 1 97 ? -1.011 4.448 -3.673 1.00 97.44 97 PHE A N 1
ATOM 743 C CA . PHE A 1 97 ? -1.929 3.493 -3.055 1.00 97.44 97 PHE A CA 1
ATOM 744 C C . PHE A 1 97 ? -2.363 3.916 -1.656 1.00 97.44 97 PHE A C 1
ATOM 746 O O . PHE A 1 97 ? -3.565 4.007 -1.409 1.00 97.44 97 PHE A O 1
ATOM 753 N N . VAL A 1 98 ? -1.428 4.180 -0.742 1.00 97.94 98 VAL A N 1
ATOM 754 C CA . VAL A 1 98 ? -1.769 4.433 0.666 1.00 97.94 98 VAL A CA 1
ATOM 755 C C . VAL A 1 98 ? -0.975 5.602 1.238 1.00 97.94 98 VAL A C 1
ATOM 757 O O . VAL A 1 98 ? 0.224 5.716 1.002 1.00 97.94 98 VAL A O 1
ATOM 760 N N . SER A 1 99 ? -1.649 6.448 2.020 1.00 97.31 99 SER A N 1
ATOM 761 C CA . SER A 1 99 ? -1.034 7.512 2.816 1.00 97.31 99 SER A CA 1
ATOM 762 C C . SER A 1 99 ? -1.479 7.401 4.274 1.00 97.31 99 SER A C 1
ATOM 764 O O . SER A 1 99 ? -2.680 7.389 4.562 1.00 97.31 99 SER A O 1
ATOM 766 N N . ILE A 1 100 ? -0.509 7.322 5.185 1.00 95.31 100 ILE A N 1
ATOM 767 C CA . ILE A 1 100 ? -0.696 7.219 6.633 1.00 95.31 100 ILE A CA 1
ATOM 768 C C . ILE A 1 100 ? 0.151 8.272 7.343 1.00 95.31 100 ILE A C 1
ATOM 770 O O . ILE A 1 100 ? 1.345 8.417 7.074 1.00 95.31 100 ILE A O 1
ATOM 774 N N . LYS A 1 101 ? -0.468 8.985 8.289 1.00 91.94 101 LYS A N 1
ATOM 775 C CA . LYS A 1 101 ? 0.169 10.052 9.068 1.00 91.94 101 LYS A CA 1
ATOM 776 C C . LYS A 1 101 ? 0.030 9.803 10.565 1.00 91.94 101 LYS A C 1
ATOM 778 O O . LYS A 1 101 ? -1.008 9.337 11.025 1.00 91.94 101 LYS A O 1
ATOM 783 N N . GLY A 1 102 ? 1.049 10.210 11.316 1.00 86.38 102 GLY A N 1
ATOM 784 C CA . GLY A 1 102 ? 1.104 10.106 12.775 1.00 86.38 102 GLY A CA 1
ATOM 785 C C . GLY A 1 102 ? 2.056 9.010 13.248 1.00 86.38 102 GLY A C 1
ATOM 786 O O . GLY A 1 102 ? 2.077 7.910 12.715 1.00 86.38 102 GLY A O 1
ATOM 787 N N . GLU A 1 103 ? 2.847 9.311 14.276 1.00 78.25 103 GLU A N 1
ATOM 788 C CA . GLU A 1 103 ? 3.906 8.422 14.789 1.00 78.25 103 GLU A CA 1
ATOM 789 C C . GLU A 1 103 ? 3.398 7.091 15.356 1.00 78.25 103 GLU A C 1
ATOM 791 O O . GLU A 1 103 ? 4.147 6.120 15.396 1.00 78.25 103 GLU A O 1
ATOM 796 N N . ASN A 1 104 ? 2.131 7.051 15.776 1.00 79.75 104 ASN A N 1
ATOM 797 C CA . ASN A 1 104 ? 1.479 5.871 16.353 1.00 79.75 104 ASN A CA 1
ATOM 798 C C . ASN A 1 104 ? 0.569 5.151 15.339 1.00 79.75 104 ASN A C 1
ATOM 800 O O . ASN A 1 104 ? -0.288 4.352 15.718 1.00 79.75 104 ASN A O 1
ATOM 804 N N . ALA A 1 105 ? 0.699 5.483 14.056 1.00 88.25 105 ALA A N 1
ATOM 805 C CA . ALA A 1 105 ? -0.022 4.839 12.973 1.00 88.25 105 ALA A CA 1
ATOM 806 C C . ALA A 1 105 ? 0.827 3.734 12.329 1.00 88.25 105 ALA A C 1
ATOM 808 O O . ALA A 1 105 ? 2.017 3.585 12.612 1.00 88.25 105 ALA A O 1
ATOM 809 N N . GLY A 1 106 ? 0.221 2.946 11.446 1.00 91.00 106 GLY A N 1
ATOM 810 C CA . GLY A 1 106 ? 0.951 1.915 10.730 1.00 91.00 106 GLY A CA 1
ATOM 811 C C . GLY A 1 106 ? 0.199 1.311 9.560 1.00 91.00 106 GLY A C 1
ATOM 812 O O . GLY A 1 106 ? -1.031 1.299 9.524 1.00 91.00 106 GLY A O 1
ATOM 813 N N . LEU A 1 107 ? 0.967 0.796 8.609 1.00 95.44 107 LEU A N 1
ATOM 814 C CA . LEU A 1 107 ? 0.498 0.045 7.458 1.00 95.44 107 LEU A CA 1
ATOM 815 C C . LEU A 1 107 ? 0.916 -1.414 7.610 1.00 95.44 107 LEU A C 1
ATOM 817 O O . LEU A 1 107 ? 2.105 -1.702 7.748 1.00 95.44 107 LEU A O 1
ATOM 821 N N . ALA A 1 108 ? -0.044 -2.328 7.528 1.00 95.38 108 ALA A N 1
ATOM 822 C CA . ALA A 1 108 ? 0.226 -3.751 7.398 1.00 95.38 108 ALA A CA 1
ATOM 823 C C . ALA A 1 108 ? -0.402 -4.284 6.101 1.00 95.38 108 ALA A C 1
ATOM 825 O O . ALA A 1 108 ? -1.565 -4.004 5.820 1.00 95.38 108 ALA A O 1
ATOM 826 N N . MET A 1 109 ? 0.360 -5.018 5.294 1.00 97.38 109 MET A N 1
ATOM 827 C CA . MET A 1 109 ? -0.071 -5.526 3.989 1.00 97.38 109 MET A CA 1
ATOM 828 C C . MET A 1 109 ? 0.218 -7.019 3.857 1.00 97.38 109 MET A C 1
ATOM 830 O O . MET A 1 109 ? 1.335 -7.442 4.154 1.00 97.38 109 MET A O 1
ATOM 834 N N . PHE A 1 110 ? -0.766 -7.792 3.390 1.00 96.06 110 PHE A N 1
ATOM 835 C CA . PHE A 1 110 ? -0.678 -9.254 3.292 1.00 96.06 110 PHE A CA 1
ATOM 836 C C . PHE A 1 110 ? -1.316 -9.785 2.022 1.00 96.06 110 PHE A C 1
ATOM 838 O O . PHE A 1 110 ? -2.454 -9.425 1.725 1.00 96.06 110 PHE A O 1
ATOM 845 N N . ASP A 1 111 ? -0.636 -10.705 1.337 1.00 97.31 111 ASP A N 1
ATOM 846 C CA . ASP A 1 111 ? -1.197 -11.408 0.176 1.00 97.31 111 ASP A CA 1
ATOM 847 C C . ASP A 1 111 ? -1.795 -10.403 -0.819 1.00 97.31 111 ASP A C 1
ATOM 849 O O . ASP A 1 111 ? -3.015 -10.286 -0.992 1.00 97.31 111 ASP A O 1
ATOM 853 N N . MET A 1 112 ? -0.922 -9.568 -1.387 1.00 98.06 112 MET A N 1
ATOM 854 C CA . MET A 1 112 ? -1.337 -8.498 -2.288 1.00 98.06 112 MET A CA 1
ATOM 855 C C . MET A 1 112 ? -0.601 -8.546 -3.613 1.00 98.06 112 MET A C 1
ATOM 857 O O . MET A 1 112 ? 0.600 -8.801 -3.687 1.00 98.06 112 MET A O 1
ATOM 861 N N . LYS A 1 113 ? -1.323 -8.165 -4.664 1.00 98.00 113 LYS A N 1
ATOM 862 C CA . LYS A 1 113 ? -0.738 -7.823 -5.956 1.00 98.00 113 LYS A CA 1
ATOM 863 C C . LYS A 1 113 ? -0.806 -6.313 -6.165 1.00 98.00 113 LYS A C 1
ATOM 865 O O . LYS A 1 113 ? -1.849 -5.696 -5.973 1.00 98.00 113 LYS A O 1
ATOM 870 N N . LEU A 1 114 ? 0.295 -5.715 -6.586 1.00 97.31 114 LEU A N 1
ATOM 871 C CA . LEU A 1 114 ? 0.391 -4.314 -6.965 1.00 97.31 114 LEU A CA 1
ATOM 872 C C . LEU A 1 114 ? 0.788 -4.273 -8.434 1.00 97.31 114 LEU A C 1
ATOM 874 O O . LEU A 1 114 ? 1.833 -4.798 -8.805 1.00 97.31 114 LEU A O 1
ATOM 878 N N . GLU A 1 115 ? -0.045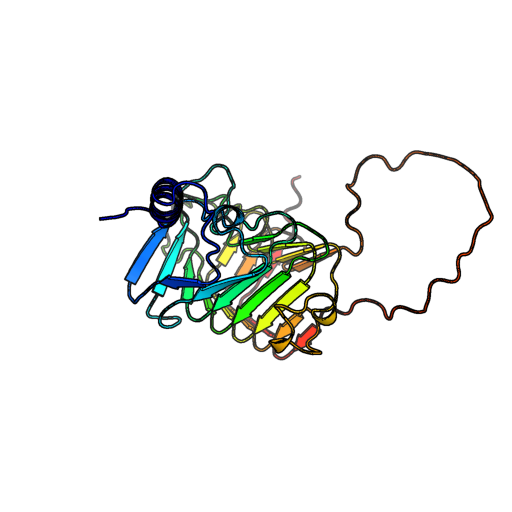 -3.690 -9.282 1.00 94.56 115 GLU A N 1
ATOM 879 C CA . GLU A 1 115 ? 0.207 -3.671 -10.721 1.00 94.56 115 GLU A CA 1
ATOM 880 C C . GLU A 1 115 ? 0.274 -2.241 -11.232 1.00 94.56 115 GLU A C 1
ATOM 882 O O . GLU A 1 115 ? -0.570 -1.395 -10.918 1.00 94.56 115 GLU A O 1
ATOM 887 N N . GLY A 1 116 ? 1.295 -1.963 -12.033 1.00 89.19 116 GLY A N 1
ATOM 888 C CA . GLY A 1 116 ? 1.327 -0.733 -12.802 1.00 89.19 116 GLY A CA 1
ATOM 889 C C . GLY A 1 116 ? 0.436 -0.832 -14.034 1.00 89.19 116 GLY A C 1
ATOM 890 O O . GLY A 1 116 ? -0.610 -1.484 -14.036 1.00 89.19 116 GLY A O 1
ATOM 891 N N . TYR A 1 117 ? 0.852 -0.155 -15.096 1.00 75.19 117 TYR A N 1
ATOM 892 C CA . TYR A 1 117 ? 0.114 -0.123 -16.348 1.00 75.19 117 TYR A CA 1
ATOM 893 C C . TYR A 1 117 ? 0.820 -0.972 -17.405 1.00 75.19 117 TYR A C 1
ATOM 895 O O . TYR A 1 117 ? 2.005 -0.776 -17.661 1.00 75.19 117 TYR A O 1
ATOM 903 N N . THR A 1 118 ? 0.102 -1.920 -18.010 1.00 63.38 118 THR A N 1
ATOM 904 C CA . THR A 1 118 ? 0.679 -2.937 -18.905 1.00 63.38 118 THR A CA 1
ATOM 905 C C . THR A 1 118 ? 0.440 -2.690 -20.394 1.00 63.38 118 THR A C 1
ATOM 907 O O . THR A 1 118 ? 1.076 -3.354 -21.212 1.00 63.38 118 THR A O 1
ATOM 910 N N . GLU A 1 119 ? -0.444 -1.766 -20.787 1.00 61.62 119 GLU A N 1
ATOM 911 C CA . GLU A 1 119 ? -0.676 -1.511 -22.215 1.00 61.62 119 GLU A CA 1
ATOM 912 C C . GLU A 1 119 ? 0.403 -0.579 -22.785 1.00 61.62 119 GLU A C 1
ATOM 914 O O . GLU A 1 119 ? 0.654 0.510 -22.263 1.00 61.62 119 GLU A O 1
ATOM 919 N N . ILE A 1 120 ? 1.028 -1.028 -23.874 1.00 51.31 120 ILE A N 1
ATOM 920 C CA . ILE A 1 120 ? 1.981 -0.266 -24.680 1.00 51.31 120 ILE A CA 1
ATOM 921 C C . ILE A 1 120 ? 1.161 0.704 -25.535 1.00 51.31 120 ILE A C 1
ATOM 923 O O . ILE A 1 120 ? 0.490 0.283 -26.475 1.00 51.31 120 ILE A O 1
ATOM 927 N N . ASP A 1 121 ? 1.179 1.985 -25.188 1.00 51.50 121 ASP A N 1
ATOM 928 C CA . ASP A 1 121 ? 0.550 3.054 -25.963 1.00 51.50 121 ASP A CA 1
ATOM 929 C C . ASP A 1 121 ? 1.569 4.188 -26.125 1.00 51.50 121 ASP A C 1
ATOM 931 O O . ASP A 1 121 ? 2.131 4.667 -25.136 1.00 51.50 121 ASP A O 1
ATOM 935 N N . ASP A 1 122 ? 1.816 4.597 -27.371 1.00 46.69 122 ASP A N 1
ATOM 936 C CA . ASP A 1 122 ? 2.790 5.632 -27.747 1.00 46.69 122 ASP A CA 1
ATOM 937 C C . ASP A 1 122 ? 2.416 7.016 -27.179 1.00 46.69 122 ASP A C 1
ATOM 939 O O . ASP A 1 122 ? 3.247 7.924 -27.102 1.00 46.69 122 ASP A O 1
ATOM 943 N N . HIS A 1 123 ? 1.175 7.176 -26.707 1.00 5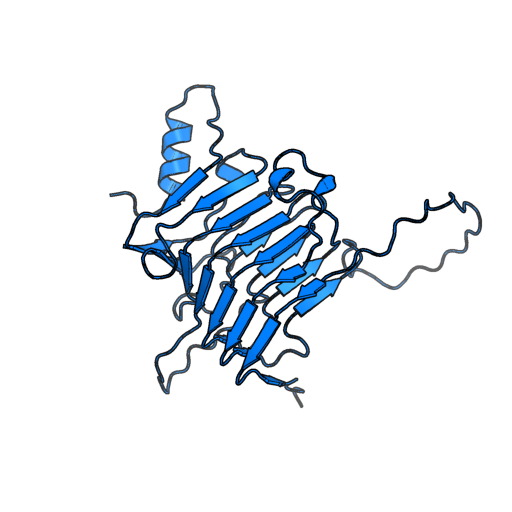0.47 123 HIS A N 1
ATOM 944 C CA . HIS A 1 123 ? 0.739 8.290 -25.871 1.00 50.47 123 HIS A CA 1
ATOM 945 C C . HIS A 1 123 ? 0.866 7.920 -24.387 1.00 50.47 123 HIS A C 1
ATOM 947 O O . HIS A 1 123 ? -0.124 7.763 -23.667 1.00 50.47 123 HIS A O 1
ATOM 953 N N . ALA A 1 124 ? 2.111 7.751 -23.937 1.00 53.25 124 ALA A N 1
ATOM 954 C CA . ALA A 1 124 ? 2.446 7.361 -22.574 1.00 53.25 124 ALA A CA 1
ATOM 955 C C . ALA A 1 124 ? 1.812 8.328 -21.562 1.00 53.25 124 ALA A C 1
ATOM 957 O O . ALA A 1 124 ? 2.266 9.458 -21.384 1.00 53.25 124 ALA A O 1
ATOM 958 N N . THR A 1 125 ? 0.752 7.889 -20.879 1.00 57.75 125 THR A N 1
ATOM 959 C CA . THR A 1 125 ? 0.364 8.564 -19.645 1.00 57.75 125 THR A CA 1
ATOM 960 C C . THR A 1 125 ? 1.406 8.209 -18.611 1.00 57.75 125 THR A C 1
ATOM 962 O O . THR A 1 125 ? 1.587 7.044 -18.258 1.00 57.75 125 THR A O 1
ATOM 965 N N . VAL A 1 126 ? 2.131 9.229 -18.197 1.00 80.50 126 VAL A N 1
ATOM 966 C CA . VAL A 1 126 ? 3.260 9.095 -17.305 1.00 80.50 126 VAL A CA 1
ATOM 967 C C . VAL A 1 126 ? 2.744 8.906 -15.878 1.00 80.50 126 VAL A C 1
ATOM 969 O O . VAL A 1 126 ? 1.944 9.710 -15.410 1.00 80.50 126 VAL A O 1
ATOM 972 N N . LEU A 1 127 ? 3.153 7.829 -15.198 1.00 87.38 127 LEU A N 1
ATOM 973 C CA . LEU A 1 127 ? 2.842 7.628 -13.780 1.00 87.38 127 LEU A CA 1
ATOM 974 C C . LEU A 1 127 ? 3.851 8.420 -12.943 1.00 87.38 127 LEU A C 1
ATOM 976 O O . LEU A 1 127 ? 5.058 8.187 -13.030 1.00 87.38 127 LEU A O 1
ATOM 980 N N . GLU A 1 128 ? 3.353 9.363 -12.151 1.00 91.75 128 GLU A N 1
ATOM 981 C CA . GLU A 1 128 ? 4.157 10.317 -11.378 1.00 91.75 128 GLU A CA 1
ATOM 982 C C . GLU A 1 128 ? 3.640 10.495 -9.937 1.00 91.75 128 GLU A C 1
ATOM 984 O O . GLU A 1 128 ? 3.550 11.630 -9.451 1.00 91.75 128 GLU A O 1
ATOM 989 N N . PRO A 1 129 ? 3.246 9.422 -9.223 1.00 91.00 129 PRO A N 1
ATOM 990 C CA . PRO A 1 129 ? 2.897 9.564 -7.818 1.00 91.00 129 PRO A CA 1
ATOM 991 C C . PRO A 1 129 ? 4.120 10.040 -7.028 1.00 91.00 129 PRO A C 1
ATOM 993 O O . PRO A 1 129 ? 5.252 9.734 -7.379 1.00 91.00 129 PRO A O 1
ATOM 996 N N . GLY A 1 130 ? 3.920 10.766 -5.927 1.00 90.50 130 GLY A N 1
ATOM 997 C CA . GLY A 1 130 ? 5.044 11.107 -5.042 1.00 90.50 130 GLY A CA 1
ATOM 998 C C . GLY A 1 130 ? 5.692 9.854 -4.435 1.00 90.50 130 GLY A C 1
ATOM 999 O O . GLY A 1 130 ? 6.911 9.718 -4.410 1.00 90.50 130 GLY A O 1
ATOM 1000 N N . THR A 1 131 ? 4.859 8.917 -3.988 1.00 94.62 131 THR A N 1
ATOM 1001 C CA . THR A 1 131 ? 5.221 7.560 -3.559 1.00 94.62 131 THR A CA 1
ATOM 1002 C C . THR A 1 131 ? 3.984 6.672 -3.689 1.00 94.62 131 THR A C 1
ATOM 1004 O O . THR A 1 131 ? 2.854 7.169 -3.655 1.00 94.62 131 THR A O 1
ATOM 1007 N N . LEU A 1 132 ? 4.167 5.363 -3.842 1.00 97.06 132 LEU A N 1
ATOM 1008 C CA . LEU A 1 132 ? 3.052 4.415 -3.815 1.00 97.06 132 LEU A CA 1
ATOM 1009 C C . LEU A 1 132 ? 2.530 4.192 -2.394 1.00 97.06 132 LEU A C 1
ATOM 1011 O O . LEU A 1 132 ? 1.320 4.080 -2.197 1.00 97.06 132 LEU A O 1
ATOM 1015 N N . PHE A 1 133 ? 3.429 4.188 -1.415 1.00 98.06 133 PHE A N 1
ATOM 1016 C CA . PHE A 1 133 ? 3.114 4.086 0.002 1.00 98.06 133 PHE A CA 1
ATOM 1017 C C . PHE A 1 133 ? 3.839 5.202 0.753 1.00 98.06 133 PHE A C 1
ATOM 1019 O O . PHE A 1 133 ? 5.070 5.263 0.758 1.00 98.06 133 PHE A O 1
ATOM 1026 N N . ASP A 1 134 ? 3.076 6.104 1.360 1.00 96.94 134 ASP A N 1
ATOM 1027 C CA . ASP A 1 134 ? 3.581 7.161 2.237 1.00 96.94 134 ASP A CA 1
ATOM 1028 C C . ASP A 1 134 ? 3.168 6.839 3.667 1.00 96.94 134 ASP A C 1
ATOM 1030 O O . ASP A 1 134 ? 1.976 6.852 3.978 1.00 96.94 134 ASP A O 1
ATOM 1034 N N . VAL A 1 135 ? 4.116 6.489 4.531 1.00 95.12 135 VAL A N 1
ATOM 1035 C CA . VAL A 1 135 ? 3.794 6.010 5.877 1.00 95.12 135 VAL A CA 1
ATOM 1036 C C . VAL A 1 135 ? 4.658 6.695 6.920 1.00 95.12 135 VAL A C 1
ATOM 1038 O O . VAL A 1 135 ? 5.883 6.598 6.913 1.00 95.12 135 VAL A O 1
ATOM 1041 N N . THR A 1 136 ? 3.996 7.339 7.876 1.00 91.56 136 THR A N 1
ATOM 1042 C CA . THR A 1 136 ? 4.593 7.688 9.167 1.00 91.56 136 THR A CA 1
ATOM 1043 C C . THR A 1 136 ? 4.238 6.608 10.192 1.00 91.56 136 THR A C 1
ATOM 1045 O O . THR A 1 136 ? 3.067 6.245 10.288 1.00 91.56 136 THR A O 1
ATOM 1048 N N . GLY A 1 137 ? 5.217 6.101 10.947 1.00 88.44 137 GLY A N 1
ATOM 1049 C CA . GLY A 1 137 ? 4.998 5.069 11.971 1.00 88.44 137 GLY A CA 1
ATOM 1050 C C . GLY A 1 137 ? 5.405 3.660 11.523 1.00 88.44 137 GLY A C 1
ATOM 1051 O O . GLY A 1 137 ? 6.530 3.446 11.101 1.00 88.44 137 GLY A O 1
ATOM 1052 N N . PHE A 1 138 ? 4.554 2.649 11.657 1.00 89.12 138 PHE A N 1
ATOM 1053 C CA . PHE A 1 138 ? 4.931 1.247 11.406 1.00 89.12 138 PHE A CA 1
ATOM 1054 C C . PHE A 1 138 ? 4.662 0.799 9.957 1.00 89.12 138 PHE A C 1
ATOM 1056 O O . PHE A 1 138 ? 3.633 1.151 9.386 1.00 89.12 138 PHE A O 1
ATOM 1063 N N . VAL A 1 139 ? 5.542 -0.014 9.358 1.00 93.31 139 VAL A N 1
ATOM 1064 C CA . VAL A 1 139 ? 5.307 -0.604 8.023 1.00 93.31 139 VAL A CA 1
ATOM 1065 C C . VAL A 1 139 ? 5.654 -2.081 8.025 1.00 93.31 139 VAL A C 1
ATOM 1067 O O . VAL A 1 139 ? 6.810 -2.439 8.219 1.00 93.31 139 VAL A O 1
ATOM 1070 N N . TYR A 1 140 ? 4.684 -2.928 7.709 1.00 94.75 140 TYR A N 1
ATOM 1071 C CA . TYR A 1 140 ? 4.882 -4.358 7.529 1.00 94.75 140 TYR A CA 1
ATOM 1072 C C . TYR A 1 140 ? 4.240 -4.822 6.231 1.00 94.75 140 TYR A C 1
ATOM 1074 O O . TYR A 1 140 ? 3.052 -4.601 6.014 1.00 94.75 140 TYR A O 1
ATOM 1082 N N . ALA A 1 141 ? 5.009 -5.477 5.370 1.00 96.75 141 ALA A N 1
ATOM 1083 C CA . ALA A 1 141 ? 4.483 -6.042 4.139 1.00 96.75 141 ALA A CA 1
ATOM 1084 C C . ALA A 1 141 ? 4.964 -7.482 3.972 1.00 96.75 141 ALA A C 1
ATOM 1086 O O . ALA A 1 141 ? 6.168 -7.733 4.012 1.00 96.75 141 ALA A O 1
ATOM 1087 N N . GLU A 1 142 ? 4.033 -8.411 3.782 1.00 96.75 142 GLU A N 1
ATOM 1088 C CA . GLU A 1 142 ? 4.311 -9.833 3.602 1.00 96.75 142 GLU A CA 1
ATOM 1089 C C . GLU A 1 142 ? 3.565 -10.377 2.380 1.00 96.75 142 GLU A C 1
ATOM 1091 O O . GLU A 1 142 ? 2.399 -10.049 2.167 1.00 96.75 142 GLU A O 1
ATOM 1096 N N . ASP A 1 143 ? 4.235 -11.200 1.570 1.00 97.62 143 ASP A N 1
ATOM 1097 C CA . ASP A 1 143 ? 3.648 -11.824 0.373 1.00 97.62 143 ASP A CA 1
ATOM 1098 C C . ASP A 1 143 ? 3.072 -10.793 -0.619 1.00 97.62 143 ASP A C 1
ATOM 1100 O O . ASP A 1 143 ? 1.908 -10.842 -1.025 1.00 97.62 143 ASP A O 1
ATOM 1104 N N . ILE A 1 144 ? 3.907 -9.821 -1.001 1.00 98.12 144 ILE A N 1
ATOM 1105 C CA . ILE A 1 144 ? 3.549 -8.764 -1.957 1.00 98.12 144 ILE A CA 1
ATOM 1106 C C . ILE A 1 144 ? 4.184 -9.044 -3.313 1.00 98.12 144 ILE A C 1
ATOM 1108 O O . ILE A 1 144 ? 5.399 -9.212 -3.403 1.00 98.12 144 ILE A O 1
ATOM 1112 N N . ILE A 1 145 ? 3.383 -9.007 -4.377 1.00 98.06 145 ILE A N 1
ATOM 1113 C CA . ILE A 1 145 ? 3.853 -9.069 -5.764 1.00 98.06 145 ILE A CA 1
ATOM 1114 C C . ILE A 1 145 ? 3.623 -7.707 -6.413 1.00 98.06 145 ILE A C 1
ATOM 1116 O O . ILE A 1 145 ? 2.499 -7.371 -6.775 1.00 98.06 145 ILE A O 1
ATOM 1120 N N . ALA A 1 146 ? 4.682 -6.919 -6.566 1.00 97.12 146 ALA A N 1
ATOM 1121 C CA . ALA A 1 146 ? 4.674 -5.657 -7.291 1.00 97.12 146 ALA A CA 1
ATOM 1122 C C . ALA A 1 146 ? 5.193 -5.877 -8.714 1.00 97.12 146 ALA A C 1
ATOM 1124 O O . ALA A 1 146 ? 6.359 -6.223 -8.885 1.00 97.12 146 ALA A O 1
ATOM 1125 N N . GLN A 1 147 ? 4.346 -5.682 -9.727 1.00 94.69 147 GLN A N 1
ATOM 1126 C CA . GLN A 1 147 ? 4.700 -5.987 -11.111 1.00 94.69 147 GLN A CA 1
ATOM 1127 C C . GLN A 1 147 ? 4.334 -4.908 -12.128 1.00 94.69 147 GLN A C 1
ATOM 1129 O O . GLN A 1 147 ? 3.274 -4.283 -12.048 1.00 94.69 147 GLN A O 1
ATOM 1134 N N . ASN A 1 148 ? 5.192 -4.746 -13.139 1.00 92.50 148 ASN A N 1
ATOM 1135 C CA . ASN A 1 148 ? 4.980 -3.844 -14.279 1.00 92.50 148 ASN A CA 1
ATOM 1136 C C . ASN A 1 148 ? 4.719 -2.389 -13.862 1.00 92.50 148 ASN A C 1
ATOM 1138 O O . ASN A 1 148 ? 3.845 -1.718 -14.414 1.00 92.50 148 ASN A O 1
ATOM 1142 N N . ILE A 1 149 ? 5.445 -1.911 -12.853 1.00 92.38 149 ILE A N 1
ATOM 1143 C CA . ILE A 1 149 ? 5.306 -0.555 -12.324 1.00 92.38 149 ILE A CA 1
ATOM 1144 C C . ILE A 1 149 ? 6.413 0.306 -12.919 1.00 92.38 149 ILE A C 1
ATOM 1146 O O . ILE A 1 149 ? 7.576 0.119 -12.594 1.00 92.38 149 ILE A O 1
ATOM 1150 N N . ASN A 1 150 ? 6.046 1.273 -13.758 1.00 90.81 150 ASN A N 1
ATOM 1151 C CA . ASN A 1 150 ? 6.988 2.204 -14.375 1.00 90.81 150 ASN A CA 1
ATOM 1152 C C . ASN A 1 150 ? 6.653 3.629 -13.942 1.00 90.81 150 ASN A C 1
ATOM 1154 O O . ASN A 1 150 ? 5.704 4.226 -14.452 1.00 90.81 150 ASN A O 1
ATOM 1158 N N . LEU A 1 151 ? 7.410 4.152 -12.983 1.00 90.19 151 LEU A N 1
ATOM 1159 C CA . LEU A 1 151 ? 7.239 5.494 -12.440 1.00 90.19 151 LEU A CA 1
ATOM 1160 C C . LEU A 1 151 ? 8.234 6.444 -13.107 1.00 90.19 151 LEU A C 1
ATOM 1162 O O . LEU A 1 151 ? 9.435 6.196 -13.122 1.00 90.19 151 LEU A O 1
ATOM 1166 N N . VAL A 1 152 ? 7.773 7.572 -13.640 1.00 88.75 152 VAL A N 1
ATOM 1167 C CA . VAL A 1 152 ? 8.713 8.634 -14.039 1.00 88.75 152 VAL A CA 1
ATOM 1168 C C . VAL A 1 152 ? 9.172 9.435 -12.841 1.00 88.75 152 VAL A C 1
ATOM 1170 O O . VAL A 1 152 ? 10.304 9.912 -12.852 1.00 88.75 152 VAL A O 1
ATOM 1173 N N . ARG A 1 153 ? 8.324 9.539 -11.821 1.00 86.50 153 ARG A N 1
ATOM 1174 C CA . ARG A 1 153 ? 8.629 10.163 -10.542 1.00 86.50 153 ARG A CA 1
ATOM 1175 C C . ARG A 1 153 ? 8.049 9.323 -9.412 1.00 86.50 153 ARG A C 1
ATOM 1177 O O . ARG A 1 153 ? 6.997 8.711 -9.591 1.00 86.50 153 ARG A O 1
ATOM 1184 N N . GLY A 1 154 ? 8.730 9.342 -8.272 1.00 90.31 154 GLY A N 1
ATOM 1185 C CA . GLY A 1 154 ? 8.292 8.703 -7.041 1.00 90.31 154 GLY A CA 1
ATOM 1186 C C . GLY A 1 154 ? 8.871 7.322 -6.790 1.00 90.31 154 GLY A C 1
ATOM 1187 O O . GLY A 1 154 ? 9.483 6.685 -7.650 1.00 90.31 154 GLY A O 1
ATOM 1188 N N . SER A 1 155 ? 8.686 6.869 -5.560 1.00 93.00 155 SER A N 1
ATOM 1189 C CA . SER A 1 155 ? 9.234 5.619 -5.049 1.00 93.00 155 SER A CA 1
ATOM 1190 C C . SER A 1 155 ? 8.120 4.631 -4.690 1.00 93.00 155 SER A C 1
ATOM 1192 O O . SER A 1 155 ? 6.928 4.939 -4.747 1.00 93.00 155 SER A O 1
ATOM 1194 N N . PHE A 1 156 ? 8.500 3.404 -4.342 1.00 96.19 156 PHE A N 1
ATOM 1195 C CA . PHE A 1 156 ? 7.555 2.433 -3.807 1.00 96.19 156 PHE A CA 1
ATOM 1196 C C . PHE A 1 156 ? 7.133 2.817 -2.388 1.00 96.19 156 PHE A C 1
ATOM 1198 O O . PHE A 1 156 ? 5.942 2.888 -2.109 1.00 96.19 156 PHE A O 1
ATOM 1205 N N . LEU A 1 157 ? 8.096 3.077 -1.503 1.00 96.50 157 LEU A N 1
ATOM 1206 C CA . LEU A 1 157 ? 7.835 3.373 -0.097 1.00 96.50 157 LEU A CA 1
ATOM 1207 C C . LEU A 1 157 ? 8.613 4.608 0.357 1.00 96.50 157 LEU A C 1
ATOM 1209 O O . LEU A 1 157 ? 9.823 4.708 0.149 1.00 96.50 157 LEU A O 1
ATOM 1213 N N . SER A 1 158 ? 7.914 5.501 1.047 1.00 95.00 158 SER A N 1
ATOM 1214 C CA . SER A 1 158 ? 8.476 6.544 1.897 1.00 95.00 158 SER A CA 1
ATOM 1215 C C . SER A 1 158 ? 8.035 6.257 3.329 1.00 95.00 158 SER A C 1
ATOM 1217 O O . SER A 1 158 ? 6.849 6.330 3.642 1.00 95.00 158 SER A O 1
ATOM 1219 N N . GLY A 1 159 ? 8.978 5.860 4.179 1.00 91.44 159 GLY A N 1
ATOM 1220 C CA . GLY A 1 159 ? 8.752 5.572 5.591 1.00 91.44 159 GLY A CA 1
ATOM 1221 C C . GLY A 1 159 ? 9.379 6.652 6.464 1.00 91.44 159 GLY A C 1
ATOM 1222 O O . GLY A 1 159 ? 10.567 6.922 6.329 1.00 91.44 159 GLY A O 1
ATOM 1223 N N . THR A 1 160 ? 8.621 7.259 7.373 1.00 89.94 160 THR A N 1
ATOM 1224 C CA . THR A 1 160 ? 9.127 8.301 8.282 1.00 89.94 160 THR A CA 1
ATOM 1225 C C . THR A 1 160 ? 8.845 7.940 9.737 1.00 89.94 160 THR A C 1
ATOM 1227 O O . THR A 1 160 ? 7.747 7.499 10.071 1.00 89.94 160 THR A O 1
ATOM 1230 N N . GLY A 1 161 ? 9.827 8.139 10.618 1.00 82.44 161 GLY A N 1
ATOM 1231 C CA . GLY A 1 161 ? 9.679 7.920 12.057 1.00 82.44 161 GLY A CA 1
ATOM 1232 C C . GLY A 1 161 ? 9.303 6.480 12.399 1.00 82.44 161 GLY A C 1
ATOM 1233 O O . GLY A 1 161 ? 8.372 6.268 13.174 1.00 82.44 161 GLY A O 1
ATOM 1234 N N . LEU A 1 162 ? 9.979 5.503 11.781 1.00 80.69 162 LEU A N 1
ATOM 1235 C CA . LEU A 1 162 ? 9.594 4.095 11.870 1.00 80.69 162 LEU A CA 1
ATOM 1236 C C . LEU A 1 162 ? 9.741 3.534 13.286 1.00 80.69 162 LEU A C 1
ATOM 1238 O O . LEU A 1 162 ? 10.762 3.746 13.936 1.00 80.69 162 LEU A O 1
ATOM 1242 N N . ARG A 1 163 ? 8.727 2.798 13.757 1.00 73.81 163 ARG A N 1
ATOM 1243 C CA . ARG A 1 163 ? 8.678 2.208 15.112 1.00 73.81 163 ARG A CA 1
ATOM 1244 C C . ARG A 1 163 ? 8.334 0.719 15.071 1.00 73.81 163 ARG A C 1
ATOM 1246 O O . ARG A 1 163 ? 8.310 0.114 13.998 1.00 73.81 163 ARG A O 1
ATOM 1253 N N . ARG A 1 164 ? 8.149 0.102 16.241 1.00 64.88 164 ARG A N 1
ATOM 1254 C CA . ARG A 1 164 ? 7.646 -1.276 16.384 1.00 64.88 164 ARG A CA 1
ATOM 1255 C C . ARG A 1 164 ? 6.123 -1.274 16.518 1.00 64.88 164 ARG A C 1
ATOM 1257 O O . ARG A 1 164 ? 5.557 -0.278 16.951 1.00 64.88 164 ARG A O 1
ATOM 1264 N N . ALA A 1 165 ? 5.486 -2.394 16.175 1.00 58.94 165 ALA A N 1
ATOM 1265 C CA . ALA A 1 165 ? 4.043 -2.573 16.349 1.00 58.94 165 ALA A CA 1
ATOM 1266 C C . ALA A 1 165 ? 3.621 -2.613 17.830 1.00 58.94 165 ALA A C 1
ATOM 1268 O O . ALA A 1 165 ? 2.488 -2.259 18.137 1.00 58.94 165 ALA A O 1
ATOM 1269 N N . ASP A 1 166 ? 4.542 -2.985 18.730 1.00 57.56 166 ASP A N 1
ATOM 1270 C CA . ASP A 1 166 ? 4.333 -3.142 20.180 1.00 57.56 166 ASP A CA 1
ATOM 1271 C C . ASP A 1 166 ? 3.712 -1.910 20.878 1.00 57.56 166 ASP A C 1
ATOM 1273 O O . ASP A 1 166 ? 3.180 -2.033 21.978 1.00 57.56 166 ASP A O 1
ATOM 1277 N N . ASP A 1 167 ? 3.771 -0.727 20.257 1.00 58.41 167 ASP A N 1
ATOM 1278 C CA . ASP A 1 167 ? 3.190 0.510 20.789 1.00 58.41 167 ASP A CA 1
ATOM 1279 C C . ASP A 1 167 ? 1.667 0.642 20.513 1.00 58.41 167 ASP A C 1
ATOM 1281 O O . ASP A 1 167 ? 1.067 1.645 20.910 1.00 58.41 167 ASP A O 1
ATOM 1285 N N . LYS A 1 168 ? 1.022 -0.334 19.843 1.00 62.78 168 LYS A N 1
ATOM 1286 C CA . LYS A 1 168 ? -0.412 -0.295 19.491 1.00 62.78 168 LYS A CA 1
ATOM 1287 C C . LYS A 1 168 ? -1.143 -1.612 19.803 1.00 62.78 168 LYS A C 1
ATOM 1289 O O . LYS A 1 168 ? -0.971 -2.597 19.087 1.00 62.78 168 LYS A O 1
ATOM 1294 N N . GLU A 1 169 ? -2.026 -1.592 20.810 1.00 61.88 169 GLU A N 1
ATOM 1295 C CA . GLU A 1 169 ? -2.817 -2.763 21.252 1.00 61.88 169 GLU A CA 1
ATOM 1296 C C . GLU A 1 169 ? -3.618 -3.401 20.093 1.00 61.88 169 GLU A C 1
ATOM 1298 O O . GLU A 1 169 ? -3.621 -4.614 19.897 1.00 61.88 169 GLU A O 1
ATOM 1303 N N . ASP A 1 170 ? -4.204 -2.584 19.213 1.00 60.72 170 ASP A N 1
ATOM 1304 C CA . ASP A 1 170 ? -5.005 -3.064 18.073 1.00 60.72 170 ASP A CA 1
ATOM 1305 C C . ASP A 1 170 ? -4.188 -3.773 16.970 1.00 60.72 170 ASP A C 1
ATOM 1307 O O . ASP A 1 170 ? -4.751 -4.415 16.080 1.00 60.72 170 ASP A O 1
ATOM 1311 N N . MET A 1 171 ? -2.856 -3.653 16.999 1.00 63.12 171 MET A N 1
ATOM 1312 C CA . MET A 1 171 ? -1.933 -4.342 16.088 1.00 63.12 171 MET A CA 1
ATOM 1313 C C . MET A 1 171 ? -1.121 -5.427 16.813 1.00 63.12 171 MET A C 1
ATOM 1315 O O . MET A 1 171 ? -0.172 -5.960 16.242 1.00 63.12 171 MET A O 1
ATOM 1319 N N . GLU A 1 172 ? -1.521 -5.825 18.026 1.00 60.41 172 GLU A N 1
ATOM 1320 C CA . GLU A 1 172 ? -0.847 -6.848 18.843 1.00 60.41 172 GLU A CA 1
ATOM 1321 C C . GLU A 1 172 ? -0.673 -8.198 18.149 1.00 60.41 172 GLU A C 1
ATOM 1323 O O . GLU A 1 172 ? 0.246 -8.948 18.473 1.00 60.41 172 GLU A O 1
ATOM 1328 N N . TRP A 1 173 ? -1.526 -8.527 17.179 1.00 64.69 173 TRP A N 1
ATOM 1329 C CA . TRP A 1 173 ? -1.399 -9.759 16.402 1.00 64.69 173 TRP A CA 1
ATOM 1330 C C . TRP A 1 173 ? -0.163 -9.757 15.487 1.00 64.69 173 TRP A C 1
ATOM 1332 O O . TRP A 1 173 ? 0.354 -10.826 15.156 1.00 64.69 173 TRP A O 1
ATOM 1342 N N . LEU A 1 174 ? 0.354 -8.574 15.124 1.00 62.72 174 LEU A N 1
ATOM 1343 C CA . LEU A 1 174 ? 1.676 -8.430 14.510 1.00 62.72 174 LEU A CA 1
ATOM 1344 C C . LEU A 1 174 ? 2.780 -8.744 15.528 1.00 62.72 174 LEU A C 1
ATOM 1346 O O . LEU A 1 174 ? 3.894 -9.077 15.135 1.00 62.72 174 LEU A O 1
ATOM 1350 N N . GLY A 1 175 ? 2.475 -8.719 16.827 1.00 62.31 175 GLY A N 1
ATOM 1351 C CA . GLY A 1 175 ? 3.371 -9.087 17.915 1.00 62.31 175 GLY A CA 1
ATOM 1352 C C . GLY A 1 175 ? 4.724 -8.397 17.786 1.00 62.31 175 GLY A C 1
ATOM 1353 O O . GLY A 1 175 ? 4.811 -7.231 17.429 1.00 62.31 175 GLY A O 1
ATOM 1354 N N . MET A 1 176 ? 5.795 -9.171 17.965 1.00 63.25 176 MET A N 1
ATOM 1355 C CA . MET A 1 176 ? 7.187 -8.705 17.892 1.00 63.25 176 MET A CA 1
ATOM 1356 C C . MET A 1 176 ? 7.712 -8.491 16.454 1.00 63.25 176 MET A C 1
ATOM 1358 O O . MET A 1 176 ? 8.933 -8.456 16.248 1.00 63.25 176 MET A O 1
ATOM 1362 N N . ARG A 1 177 ? 6.843 -8.441 15.431 1.00 74.38 177 ARG A N 1
ATOM 1363 C CA . ARG A 1 177 ? 7.280 -8.261 14.036 1.00 74.38 177 ARG A CA 1
ATOM 1364 C C . ARG A 1 177 ? 7.902 -6.874 13.878 1.00 74.38 177 ARG A C 1
ATOM 1366 O O . ARG A 1 177 ? 7.392 -5.866 14.363 1.00 74.38 177 ARG A O 1
ATOM 1373 N N . GLN A 1 178 ? 9.042 -6.832 13.201 1.00 82.69 178 GLN A N 1
ATOM 1374 C CA . GLN A 1 178 ? 9.732 -5.581 12.912 1.00 82.69 178 GLN A CA 1
ATOM 1375 C C . GLN A 1 178 ? 9.146 -4.937 11.662 1.00 82.69 178 GLN A C 1
ATOM 1377 O O . GLN A 1 178 ? 8.596 -5.631 10.805 1.00 82.69 178 GLN A O 1
ATOM 1382 N N . SER A 1 179 ? 9.296 -3.616 11.549 1.00 88.88 179 SER A N 1
ATOM 1383 C CA . SER A 1 179 ? 8.986 -2.948 10.290 1.00 88.88 179 SER A CA 1
ATOM 1384 C C . SER A 1 179 ? 9.857 -3.545 9.180 1.00 88.88 179 SER A C 1
ATOM 1386 O O . SER A 1 179 ? 11.052 -3.785 9.388 1.00 88.88 179 SER A O 1
ATOM 1388 N N . GLY A 1 180 ? 9.283 -3.815 8.014 1.00 93.31 180 GLY A N 1
ATOM 1389 C CA . GLY A 1 180 ? 10.017 -4.471 6.944 1.00 93.31 180 GLY A CA 1
ATOM 1390 C C . GLY A 1 180 ? 9.172 -5.015 5.803 1.00 93.31 180 GLY A C 1
ATOM 1391 O O . GLY A 1 180 ? 7.940 -4.982 5.822 1.00 93.31 180 GLY A O 1
ATOM 1392 N N . LEU A 1 181 ? 9.890 -5.540 4.815 1.00 96.38 181 LEU A N 1
ATOM 1393 C CA . LEU A 1 181 ? 9.369 -6.268 3.668 1.00 96.38 181 LEU A CA 1
ATOM 1394 C C . LEU A 1 181 ? 9.788 -7.739 3.774 1.00 96.38 181 LEU A C 1
ATOM 1396 O O . LEU A 1 181 ? 10.975 -8.050 3.923 1.00 96.38 181 LEU A O 1
ATOM 1400 N N . TYR A 1 182 ? 8.809 -8.630 3.673 1.00 96.75 182 TYR A N 1
ATOM 1401 C CA . TYR A 1 182 ? 8.949 -10.067 3.866 1.00 96.75 182 TYR A CA 1
ATOM 1402 C C . TYR A 1 182 ? 8.340 -10.807 2.672 1.00 96.75 182 TYR A C 1
ATOM 1404 O O . TYR A 1 182 ? 7.182 -10.587 2.334 1.00 96.75 182 TYR A O 1
ATOM 1412 N N . ARG A 1 183 ? 9.091 -11.699 2.020 1.00 97.62 183 ARG A N 1
ATOM 1413 C CA . ARG A 1 183 ? 8.595 -12.486 0.870 1.00 97.62 183 ARG A CA 1
ATOM 1414 C C . ARG A 1 183 ? 7.958 -11.611 -0.220 1.00 97.62 183 ARG A C 1
ATOM 1416 O O . ARG A 1 183 ? 6.884 -11.908 -0.735 1.00 97.62 183 ARG A O 1
ATOM 1423 N N . CYS A 1 184 ? 8.599 -10.488 -0.538 1.00 98.12 184 CYS A N 1
ATOM 1424 C CA . CYS A 1 184 ? 8.111 -9.564 -1.560 1.00 98.12 184 CYS A CA 1
ATOM 1425 C C . CYS A 1 184 ? 8.833 -9.792 -2.893 1.00 98.12 184 CYS A C 1
ATOM 1427 O O . CYS A 1 184 ? 10.059 -9.890 -2.932 1.00 98.12 184 CYS A O 1
ATOM 1429 N N . LEU A 1 185 ? 8.083 -9.803 -3.990 1.00 98.00 185 LEU A N 1
ATOM 1430 C CA . LEU A 1 185 ? 8.604 -9.827 -5.351 1.00 98.00 185 LEU A CA 1
ATOM 1431 C C . LEU A 1 185 ? 8.330 -8.484 -6.025 1.00 98.00 185 LEU A C 1
ATOM 1433 O O . LEU A 1 185 ? 7.181 -8.078 -6.162 1.00 98.00 185 LEU A O 1
ATOM 1437 N N . PHE A 1 186 ? 9.387 -7.832 -6.486 1.00 97.31 186 PHE A N 1
ATOM 1438 C CA . PHE A 1 186 ? 9.337 -6.665 -7.353 1.00 97.31 186 PHE A CA 1
ATOM 1439 C C . PHE A 1 186 ? 9.801 -7.098 -8.741 1.00 97.31 186 PHE A C 1
ATOM 1441 O O . PHE A 1 186 ? 10.989 -7.340 -8.938 1.00 97.31 186 PHE A O 1
ATOM 1448 N N . ASP A 1 187 ? 8.877 -7.241 -9.684 1.00 95.12 187 ASP A N 1
ATOM 1449 C CA . ASP A 1 187 ? 9.161 -7.685 -11.048 1.00 95.12 187 ASP A CA 1
ATOM 1450 C C . ASP A 1 187 ? 8.855 -6.574 -12.053 1.00 95.12 187 ASP A C 1
ATOM 1452 O O . ASP A 1 187 ? 7.741 -6.059 -12.107 1.00 95.12 187 ASP A O 1
ATOM 1456 N N . ASN A 1 188 ? 9.837 -6.180 -12.862 1.00 92.00 188 ASN A N 1
ATOM 1457 C CA . ASN A 1 188 ? 9.685 -5.072 -13.807 1.00 92.00 188 ASN A CA 1
ATOM 1458 C C . ASN A 1 188 ? 9.205 -3.773 -13.114 1.00 92.00 188 ASN A C 1
ATOM 1460 O O . ASN A 1 188 ? 8.206 -3.165 -13.512 1.00 92.00 188 ASN A O 1
ATOM 1464 N N . PHE A 1 189 ? 9.883 -3.384 -12.026 1.00 91.88 189 PHE A N 1
ATOM 1465 C CA . PHE A 1 189 ? 9.669 -2.101 -11.353 1.00 91.88 189 PHE A CA 1
ATOM 1466 C C . PHE A 1 189 ? 10.736 -1.098 -11.799 1.00 91.88 189 PHE A C 1
ATOM 1468 O O . PHE A 1 189 ? 11.918 -1.276 -11.501 1.00 91.88 189 PHE A O 1
ATOM 1475 N N . THR A 1 190 ? 10.336 -0.009 -12.451 1.00 90.44 190 THR A N 1
ATOM 1476 C CA . THR A 1 190 ? 11.240 1.080 -12.831 1.00 90.44 190 THR A CA 1
ATOM 1477 C C . THR A 1 190 ? 10.852 2.411 -12.191 1.00 90.44 190 THR A C 1
ATOM 1479 O O . THR A 1 190 ? 9.670 2.726 -12.048 1.00 90.44 190 THR A O 1
ATOM 1482 N N . THR A 1 191 ? 11.850 3.196 -11.774 1.00 89.25 191 THR A N 1
ATOM 1483 C CA . THR A 1 191 ? 11.667 4.593 -11.349 1.00 89.25 191 THR A CA 1
ATOM 1484 C C . THR A 1 191 ? 12.859 5.471 -11.733 1.00 89.25 191 THR A C 1
ATOM 1486 O O . THR A 1 191 ? 13.999 4.999 -11.722 1.00 89.25 191 THR A O 1
ATOM 1489 N N . ASN A 1 192 ? 12.622 6.757 -12.036 1.00 88.69 192 ASN A N 1
ATOM 1490 C CA . ASN A 1 192 ? 13.714 7.724 -12.218 1.00 88.69 192 ASN A CA 1
ATOM 1491 C C . ASN A 1 192 ? 14.218 8.363 -10.903 1.00 88.69 192 ASN A C 1
ATOM 1493 O O . ASN A 1 192 ? 14.986 9.328 -10.931 1.00 88.69 192 ASN A O 1
ATOM 1497 N N . GLU A 1 193 ? 13.778 7.862 -9.750 1.00 86.75 193 GLU A N 1
ATOM 1498 C CA . GLU A 1 193 ? 14.278 8.297 -8.445 1.00 86.75 193 GLU A CA 1
ATOM 1499 C C . GLU A 1 193 ? 15.582 7.582 -8.060 1.00 86.75 193 GLU A C 1
ATOM 1501 O O . GLU A 1 193 ? 15.947 6.533 -8.598 1.00 86.75 193 GLU A O 1
ATOM 1506 N N . THR A 1 194 ? 16.291 8.137 -7.075 1.00 83.19 194 THR A N 1
ATOM 1507 C CA . THR A 1 194 ? 17.538 7.557 -6.542 1.00 83.19 194 THR A CA 1
ATOM 1508 C C . THR A 1 194 ? 17.321 6.258 -5.772 1.00 83.19 194 THR A C 1
ATOM 1510 O O . THR A 1 194 ? 18.240 5.444 -5.672 1.00 83.19 194 THR A O 1
ATOM 1513 N N . GLY A 1 195 ? 16.121 6.050 -5.230 1.00 86.06 195 GLY A N 1
ATOM 1514 C CA . GLY A 1 195 ? 15.796 4.912 -4.387 1.00 86.06 195 GLY A CA 1
ATOM 1515 C C . GLY A 1 195 ? 14.351 4.471 -4.555 1.00 86.06 195 GLY A C 1
ATOM 1516 O O . GLY A 1 195 ? 13.439 5.279 -4.712 1.00 86.06 195 GLY A O 1
ATOM 1517 N N . LEU A 1 196 ? 14.148 3.158 -4.489 1.00 90.19 196 LEU A N 1
ATOM 1518 C CA . LEU A 1 196 ? 12.819 2.558 -4.476 1.00 90.19 196 LEU A CA 1
ATOM 1519 C C . LEU A 1 196 ? 12.143 2.697 -3.105 1.00 90.19 196 LEU A C 1
ATOM 1521 O O . LEU A 1 196 ? 10.920 2.758 -3.011 1.00 90.19 196 LEU A O 1
ATOM 1525 N N . ILE A 1 197 ? 12.943 2.729 -2.041 1.00 92.81 197 ILE A N 1
ATOM 1526 C CA . ILE A 1 197 ? 12.497 2.799 -0.654 1.00 92.81 197 ILE A CA 1
ATOM 1527 C C . ILE A 1 197 ? 13.337 3.863 0.042 1.00 92.81 197 ILE A C 1
ATOM 1529 O O . ILE A 1 197 ? 14.565 3.773 0.045 1.00 92.81 197 ILE A O 1
ATOM 1533 N N . SER A 1 198 ? 12.667 4.841 0.640 1.00 91.56 198 SER A N 1
ATOM 1534 C CA . SER A 1 198 ? 13.281 5.919 1.412 1.00 91.56 198 SER A CA 1
ATOM 1535 C C . SER A 1 198 ? 12.799 5.827 2.853 1.00 91.56 198 SER A C 1
ATOM 1537 O O . SER A 1 198 ? 11.595 5.754 3.090 1.00 91.56 198 SER A O 1
ATOM 1539 N N . LEU A 1 199 ? 13.729 5.808 3.809 1.00 90.50 199 LEU A N 1
ATOM 1540 C CA . LEU A 1 199 ? 13.427 5.706 5.236 1.00 90.50 199 LEU A CA 1
ATOM 1541 C C . LEU A 1 199 ? 14.061 6.889 5.972 1.00 90.50 199 LEU A C 1
ATOM 1543 O O . LEU A 1 199 ? 15.250 7.159 5.797 1.00 90.50 199 LEU A O 1
ATOM 1547 N N . TYR A 1 200 ? 13.269 7.579 6.785 1.00 87.06 200 TYR A N 1
ATOM 1548 C CA . TYR A 1 200 ? 13.668 8.768 7.534 1.00 87.06 200 TYR A CA 1
ATOM 1549 C C . TYR A 1 200 ? 13.442 8.554 9.034 1.00 87.06 200 TYR A C 1
ATOM 1551 O O . TYR A 1 200 ? 12.372 8.109 9.448 1.00 87.06 200 TYR A O 1
ATOM 1559 N N . ASP A 1 201 ? 14.433 8.899 9.859 1.0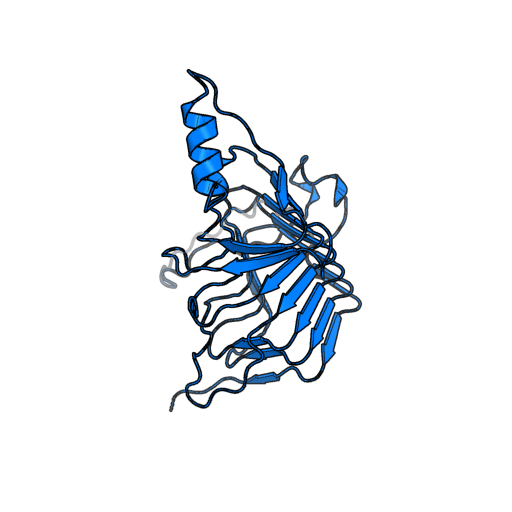0 74.50 201 ASP A N 1
ATOM 1560 C CA . ASP A 1 201 ? 14.402 8.641 11.308 1.00 74.50 201 ASP A CA 1
ATOM 1561 C C . ASP A 1 201 ? 13.514 9.617 12.105 1.00 74.50 201 ASP A C 1
ATOM 1563 O O . ASP A 1 201 ? 13.008 9.251 13.166 1.00 74.50 201 ASP A O 1
ATOM 1567 N N . SER A 1 202 ? 13.311 10.854 11.635 1.00 72.00 202 SER A N 1
ATOM 1568 C CA . SER A 1 202 ? 12.578 11.898 12.368 1.00 72.00 202 SER A CA 1
ATOM 1569 C C . SER A 1 202 ? 11.362 12.427 11.607 1.00 72.00 202 SER A C 1
ATOM 1571 O O . SER A 1 202 ? 11.367 12.523 10.384 1.00 72.00 202 SER A O 1
ATOM 1573 N N . VAL A 1 203 ? 10.326 12.813 12.359 1.00 58.28 203 VAL A N 1
ATOM 1574 C CA . VAL A 1 203 ? 9.085 13.432 11.846 1.00 58.28 203 VAL A CA 1
ATOM 1575 C C . VAL A 1 203 ? 9.197 14.965 11.765 1.00 58.28 203 VAL A C 1
ATOM 1577 O O . VAL A 1 203 ? 8.235 15.653 11.432 1.00 58.28 203 VAL A O 1
ATOM 1580 N N . GLU A 1 204 ? 10.368 15.548 12.047 1.00 46.91 204 GLU A N 1
ATOM 1581 C CA . GLU A 1 204 ? 10.522 17.001 11.938 1.00 46.91 204 GLU A CA 1
ATOM 1582 C C . GLU A 1 204 ? 10.531 17.451 10.466 1.00 46.91 204 GLU A C 1
ATOM 1584 O O . GLU A 1 204 ? 11.277 16.901 9.650 1.00 46.91 204 GLU A O 1
ATOM 1589 N N . PRO A 1 205 ? 9.724 18.465 10.106 1.00 39.03 205 PRO A N 1
ATOM 1590 C CA . PRO A 1 205 ? 9.688 18.983 8.750 1.00 39.03 205 PRO A CA 1
ATOM 1591 C C . PRO A 1 205 ? 11.049 19.589 8.402 1.00 39.03 205 PRO A C 1
ATOM 1593 O O . PRO A 1 205 ? 11.625 20.331 9.198 1.00 39.03 205 PRO A O 1
ATOM 1596 N N . MET A 1 206 ? 11.542 19.330 7.187 1.00 35.84 206 MET A N 1
ATOM 1597 C CA . MET A 1 206 ? 12.649 20.081 6.588 1.00 35.84 206 MET A CA 1
ATOM 1598 C C . MET A 1 206 ? 12.250 21.560 6.445 1.00 35.84 206 MET A C 1
ATOM 1600 O O . MET A 1 206 ? 11.840 22.016 5.382 1.00 35.84 206 MET A O 1
ATOM 1604 N N . ALA A 1 207 ? 12.355 22.321 7.528 1.00 35.97 207 ALA A N 1
ATOM 1605 C CA . ALA A 1 207 ? 12.209 23.761 7.559 1.00 35.97 207 ALA A CA 1
ATOM 1606 C C . ALA A 1 207 ? 13.364 24.340 8.385 1.00 35.97 207 ALA A C 1
ATOM 1608 O O . ALA A 1 207 ? 13.409 24.221 9.603 1.00 35.97 207 ALA A O 1
ATOM 1609 N N . ASN A 1 208 ? 14.284 24.999 7.677 1.00 30.62 208 ASN A N 1
ATOM 1610 C CA . ASN A 1 208 ? 15.326 25.890 8.188 1.00 30.62 208 ASN A CA 1
ATOM 1611 C C . ASN A 1 208 ? 16.452 25.249 9.016 1.00 30.62 208 ASN A C 1
ATOM 1613 O O . ASN A 1 208 ? 16.539 25.400 10.233 1.00 30.62 208 ASN A O 1
ATOM 1617 N N . ALA A 1 209 ? 17.445 24.699 8.313 1.00 35.88 209 ALA A N 1
ATOM 1618 C CA . ALA A 1 209 ? 18.810 24.617 8.826 1.00 35.88 209 ALA A CA 1
ATOM 1619 C C . ALA A 1 209 ? 19.424 26.029 8.927 1.00 35.88 209 ALA A C 1
ATOM 1621 O O . ALA A 1 209 ? 20.248 26.421 8.107 1.00 35.88 209 ALA A O 1
ATOM 1622 N N . GLN A 1 210 ? 18.992 26.811 9.917 1.00 38.34 210 GLN A N 1
ATOM 1623 C CA . GLN A 1 210 ? 19.708 27.985 10.414 1.00 38.34 210 GLN A CA 1
ATOM 1624 C C . GLN A 1 210 ? 19.131 28.425 11.767 1.00 38.34 210 GLN A C 1
ATOM 1626 O O . GLN A 1 210 ? 18.236 29.259 11.841 1.00 38.34 210 GLN A O 1
ATOM 1631 N N . SER A 1 211 ? 19.709 27.928 12.862 1.00 29.58 211 SER A N 1
ATOM 1632 C CA . SER A 1 211 ? 19.786 28.716 14.094 1.00 29.58 211 SER A CA 1
ATOM 1633 C C . SER A 1 211 ? 20.946 28.253 14.970 1.00 29.58 211 SER A C 1
ATOM 1635 O O . SER A 1 211 ? 20.934 27.172 15.554 1.00 29.58 211 SER A O 1
ATOM 1637 N N . ASN A 1 212 ? 21.947 29.124 15.073 1.00 34.91 212 ASN A N 1
ATOM 1638 C CA . ASN A 1 212 ? 22.901 29.143 16.169 1.00 34.91 212 ASN A CA 1
ATOM 1639 C C . ASN A 1 212 ? 22.152 29.294 17.502 1.00 34.91 212 ASN A C 1
ATOM 1641 O O . ASN A 1 212 ? 21.563 30.344 17.739 1.00 34.91 212 ASN A O 1
ATOM 1645 N N . SER A 1 213 ? 22.291 28.340 18.420 1.00 31.95 213 SER A N 1
ATOM 1646 C CA . SER A 1 213 ? 22.336 28.665 19.849 1.00 31.95 213 SER A CA 1
ATOM 1647 C C . SER A 1 213 ? 23.052 27.570 20.626 1.00 31.95 213 SER A C 1
ATOM 1649 O O . SER A 1 213 ? 22.630 26.417 20.669 1.00 31.95 213 SER A O 1
ATOM 1651 N N . LYS A 1 214 ? 24.158 27.974 21.250 1.00 38.09 214 LYS A N 1
ATOM 1652 C CA . LYS A 1 214 ? 24.814 27.264 22.341 1.00 38.09 214 LYS A CA 1
ATOM 1653 C C . LYS A 1 214 ? 23.806 27.099 23.477 1.00 38.09 214 LYS A C 1
ATOM 1655 O O . LYS A 1 214 ? 23.355 28.113 23.984 1.00 38.09 214 LYS A O 1
ATOM 1660 N N . ASP A 1 215 ? 23.535 25.867 23.891 1.00 30.09 215 ASP A N 1
ATOM 1661 C CA . ASP A 1 215 ? 23.188 25.556 25.279 1.00 30.09 215 ASP A CA 1
ATOM 1662 C C . ASP A 1 215 ? 23.495 24.082 25.579 1.00 30.09 215 ASP A C 1
ATOM 1664 O O . ASP A 1 215 ? 22.695 23.163 25.407 1.00 30.09 215 ASP A O 1
ATOM 1668 N N . ASN A 1 216 ? 24.731 23.872 26.034 1.00 35.84 216 ASN A N 1
ATOM 1669 C CA . ASN A 1 216 ? 25.166 22.654 26.699 1.00 35.84 216 ASN A CA 1
ATOM 1670 C C . ASN A 1 216 ? 24.570 22.634 28.108 1.00 35.84 216 ASN A C 1
ATOM 1672 O O . ASN A 1 216 ? 25.041 23.371 28.969 1.00 35.84 216 ASN A O 1
ATOM 1676 N N . ASN A 1 217 ? 23.569 21.783 28.342 1.00 38.84 217 ASN A N 1
ATOM 1677 C CA . ASN A 1 217 ? 23.429 20.927 29.531 1.00 38.84 217 ASN A CA 1
ATOM 1678 C C . ASN A 1 217 ? 21.966 20.540 29.748 1.00 38.84 217 ASN A C 1
ATOM 1680 O O . ASN A 1 217 ? 21.218 21.229 30.436 1.00 38.84 217 ASN A O 1
ATOM 1684 N N . LYS A 1 218 ? 21.601 19.367 29.228 1.00 30.55 218 LYS A N 1
ATOM 1685 C CA . LYS A 1 218 ? 20.692 18.401 29.863 1.00 30.55 218 LYS A CA 1
ATOM 1686 C C . LYS A 1 218 ? 20.756 17.114 29.046 1.00 30.55 218 LYS A C 1
ATOM 1688 O O . LYS A 1 218 ? 19.848 16.790 28.289 1.00 30.55 218 LYS A O 1
ATOM 1693 N N . LEU A 1 219 ? 21.848 16.363 29.226 1.00 36.53 219 LEU A N 1
ATOM 1694 C CA . LEU A 1 219 ? 21.872 14.935 28.915 1.00 36.53 219 LEU A CA 1
ATOM 1695 C C . LEU A 1 219 ? 20.849 14.252 29.843 1.00 36.53 219 LEU A C 1
ATOM 1697 O O . LEU A 1 219 ? 21.178 13.718 30.903 1.00 36.53 219 LEU A O 1
ATOM 1701 N N . LYS A 1 220 ? 19.567 14.298 29.467 1.00 35.94 220 LYS A N 1
ATOM 1702 C CA . LYS A 1 220 ? 18.638 13.247 29.863 1.00 35.94 220 LYS A CA 1
ATOM 1703 C C . LYS A 1 220 ? 19.220 11.989 29.242 1.00 35.94 220 LYS A C 1
ATOM 1705 O O . LYS A 1 220 ? 19.330 11.913 28.024 1.00 35.94 220 LYS A O 1
ATOM 1710 N N . LYS A 1 221 ? 19.658 11.057 30.090 1.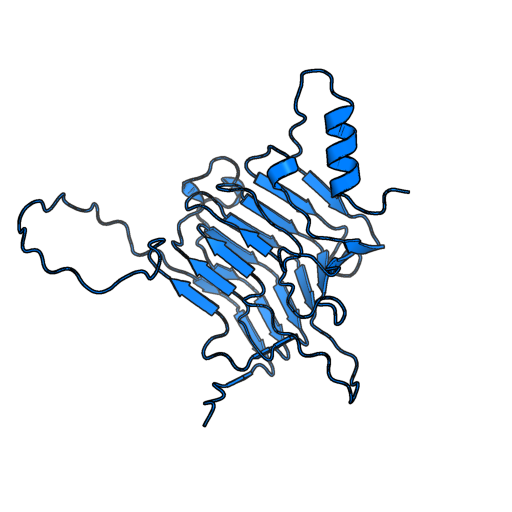00 33.09 221 LYS A N 1
ATOM 1711 C CA . LYS A 1 221 ? 20.051 9.705 29.694 1.00 33.09 221 LYS A CA 1
ATOM 1712 C C . LYS A 1 221 ? 18.959 9.160 28.771 1.00 33.09 221 LYS A C 1
ATOM 1714 O O . LYS A 1 221 ? 17.902 8.757 29.255 1.00 33.09 221 LYS A O 1
ATOM 1719 N N . GLN A 1 222 ? 19.197 9.203 27.461 1.00 35.28 222 GLN A N 1
ATOM 1720 C CA . GLN A 1 222 ? 18.456 8.395 26.509 1.00 35.28 222 GLN A CA 1
ATOM 1721 C C . GLN A 1 222 ? 18.634 6.964 27.008 1.00 35.28 222 GLN A C 1
ATOM 1723 O O . GLN A 1 222 ? 19.757 6.468 27.117 1.00 35.28 222 GLN A O 1
ATOM 1728 N N . LYS A 1 223 ? 17.532 6.322 27.411 1.00 30.92 223 LYS A N 1
ATOM 1729 C CA . LYS A 1 223 ? 17.505 4.862 27.446 1.00 30.92 223 LYS A CA 1
ATOM 1730 C C . LYS A 1 223 ? 18.021 4.414 26.077 1.00 30.92 223 LYS A C 1
ATOM 1732 O O . LYS A 1 223 ? 17.598 4.991 25.080 1.00 30.92 223 LYS A O 1
ATOM 1737 N N . ASN A 1 224 ? 18.934 3.446 26.047 1.00 33.81 224 ASN A N 1
ATOM 1738 C CA . ASN A 1 224 ? 19.316 2.738 24.827 1.00 33.81 224 ASN A CA 1
ATOM 1739 C C . ASN A 1 224 ? 18.044 2.135 24.211 1.00 33.81 224 ASN A C 1
ATOM 1741 O O . ASN A 1 224 ? 17.680 1.005 24.527 1.00 33.81 224 ASN A O 1
ATOM 1745 N N . VAL A 1 225 ? 17.329 2.910 23.400 1.00 45.75 225 VAL A N 1
ATOM 1746 C CA . VAL A 1 225 ? 16.329 2.387 22.482 1.00 45.75 225 VAL A CA 1
ATOM 1747 C C . VAL A 1 225 ? 17.158 1.837 21.326 1.00 45.75 225 VAL A C 1
ATOM 1749 O O . VAL A 1 225 ? 17.930 2.603 20.741 1.00 45.75 225 VAL A O 1
ATOM 1752 N N . PRO A 1 226 ? 17.131 0.519 21.064 1.00 46.84 226 PRO A N 1
ATOM 1753 C CA . PRO A 1 226 ? 17.849 -0.032 19.925 1.00 46.84 226 PRO A CA 1
ATOM 1754 C C . PRO A 1 226 ? 17.393 0.701 18.655 1.00 46.84 226 PRO A C 1
ATOM 1756 O O . PRO A 1 226 ? 16.205 1.016 18.555 1.00 46.84 226 PRO A O 1
ATOM 1759 N N . PRO A 1 227 ? 18.307 1.002 17.716 1.00 51.84 227 PRO A N 1
ATOM 1760 C CA . PRO A 1 227 ? 17.949 1.685 16.480 1.00 51.84 227 PRO A CA 1
ATOM 1761 C C . PRO A 1 227 ? 16.813 0.921 15.800 1.00 51.84 227 PRO A C 1
ATOM 1763 O O . PRO A 1 227 ? 16.852 -0.310 15.720 1.00 51.84 227 PRO A O 1
ATOM 1766 N N . TYR A 1 228 ? 15.780 1.644 15.371 1.00 65.19 228 TYR A N 1
ATOM 1767 C CA . TYR A 1 228 ? 14.655 1.050 14.664 1.00 65.19 228 TYR A CA 1
ATOM 1768 C C . TYR A 1 228 ? 15.179 0.448 13.354 1.00 65.19 228 TYR A C 1
ATOM 1770 O O . TYR A 1 228 ? 15.646 1.160 12.471 1.00 65.19 228 TYR A O 1
ATOM 1778 N N . SER A 1 229 ? 15.187 -0.882 13.262 1.00 76.75 229 SER A N 1
ATOM 1779 C CA . SER A 1 229 ? 15.651 -1.606 12.081 1.00 76.75 229 SER A CA 1
ATOM 1780 C C . SER A 1 229 ? 14.491 -1.862 11.130 1.00 76.75 229 SER A C 1
ATOM 1782 O O . SER A 1 229 ? 13.447 -2.369 11.543 1.00 76.75 229 SER A O 1
ATOM 1784 N N . PHE A 1 230 ? 14.696 -1.555 9.850 1.00 87.31 230 PHE A N 1
ATOM 1785 C CA . PHE A 1 230 ? 13.802 -1.970 8.776 1.00 87.31 230 PHE A CA 1
ATOM 1786 C C . PHE A 1 230 ? 14.354 -3.235 8.118 1.00 87.31 230 PHE A C 1
ATOM 1788 O O . PHE A 1 230 ? 15.498 -3.255 7.658 1.00 87.31 230 PHE A O 1
ATOM 1795 N N . THR A 1 231 ? 13.567 -4.306 8.111 1.00 91.88 231 THR A N 1
ATOM 1796 C CA . THR A 1 231 ? 14.022 -5.630 7.672 1.00 91.88 231 THR A CA 1
ATOM 1797 C C . THR A 1 231 ? 13.667 -5.887 6.214 1.00 91.88 231 THR A C 1
ATOM 1799 O O . THR A 1 231 ? 12.555 -5.613 5.778 1.00 91.88 231 THR A O 1
ATOM 1802 N N . PHE A 1 232 ? 14.601 -6.484 5.476 1.00 93.81 232 PHE A N 1
ATOM 1803 C CA . PHE A 1 232 ? 14.343 -7.104 4.180 1.00 93.81 232 PHE A CA 1
ATOM 1804 C C . PHE A 1 232 ? 14.600 -8.600 4.312 1.00 93.81 232 PHE A C 1
ATOM 1806 O O . PHE A 1 232 ? 15.732 -9.011 4.569 1.00 93.81 232 PHE A O 1
ATOM 1813 N N . GLN A 1 233 ? 13.566 -9.415 4.141 1.00 95.88 233 GLN A N 1
ATOM 1814 C CA . GLN A 1 233 ? 13.680 -10.867 4.197 1.00 95.88 233 GLN A CA 1
ATOM 1815 C C . GLN A 1 233 ? 12.979 -11.487 2.995 1.00 95.88 233 GLN A C 1
ATOM 1817 O O . GLN A 1 233 ? 11.802 -11.236 2.767 1.00 95.88 233 GLN A O 1
ATOM 1822 N N . GLU A 1 234 ? 13.697 -12.315 2.234 1.00 96.56 234 GLU A N 1
ATOM 1823 C CA . GLU A 1 234 ? 13.148 -12.982 1.040 1.00 96.56 234 GLU A CA 1
ATOM 1824 C C . GLU A 1 234 ? 12.548 -11.980 0.033 1.00 96.56 234 GLU A C 1
ATOM 1826 O O . GLU A 1 234 ? 11.529 -12.236 -0.599 1.00 96.56 234 GLU A O 1
ATOM 1831 N N . VAL A 1 235 ? 13.188 -10.812 -0.100 1.00 97.25 235 VAL A N 1
ATOM 1832 C CA . VAL A 1 235 ? 12.796 -9.776 -1.059 1.00 97.25 235 VAL A CA 1
ATOM 1833 C C . VAL A 1 235 ? 13.578 -9.958 -2.354 1.00 97.25 235 VAL A C 1
ATOM 1835 O O . VAL A 1 235 ? 14.809 -9.989 -2.340 1.00 97.25 235 VAL A O 1
ATOM 1838 N N . ILE A 1 236 ? 12.864 -10.071 -3.471 1.00 97.19 236 ILE A N 1
ATOM 1839 C CA . ILE A 1 236 ? 13.430 -10.323 -4.796 1.00 97.19 236 ILE A CA 1
ATOM 1840 C C . ILE A 1 236 ? 13.133 -9.134 -5.704 1.00 97.19 236 ILE A C 1
ATOM 1842 O O . ILE A 1 236 ? 11.982 -8.734 -5.852 1.00 97.19 236 ILE A O 1
ATOM 1846 N N . PHE A 1 237 ? 14.174 -8.619 -6.358 1.00 95.38 237 PHE A N 1
ATOM 1847 C CA . PHE A 1 237 ? 14.068 -7.643 -7.441 1.00 95.38 237 PHE A CA 1
ATOM 1848 C C . PHE A 1 237 ? 14.412 -8.329 -8.767 1.00 95.38 237 PHE A C 1
ATOM 1850 O O . PHE A 1 237 ? 15.555 -8.726 -8.990 1.00 95.38 237 PHE A O 1
ATOM 1857 N N . SER A 1 238 ? 13.422 -8.476 -9.641 1.00 94.25 238 SER A N 1
ATOM 1858 C CA . SER A 1 238 ? 13.537 -9.017 -10.995 1.00 94.25 238 SER A CA 1
ATOM 1859 C C . SER A 1 238 ? 13.279 -7.895 -11.999 1.00 94.25 238 SER A C 1
ATOM 1861 O O . SER A 1 238 ? 12.354 -7.105 -11.820 1.00 94.25 238 SER A O 1
ATOM 1863 N N . ALA A 1 239 ? 14.137 -7.763 -13.017 1.00 88.62 239 ALA A N 1
ATOM 1864 C CA . ALA A 1 239 ? 14.025 -6.747 -14.075 1.00 88.62 239 ALA A CA 1
ATOM 1865 C C . ALA A 1 239 ? 13.737 -5.308 -13.576 1.00 88.62 239 ALA A C 1
ATOM 1867 O O . ALA A 1 239 ? 13.107 -4.519 -14.273 1.00 88.62 239 ALA A O 1
ATOM 1868 N N . SER A 1 240 ? 14.172 -4.970 -12.358 1.00 86.94 240 SER A N 1
ATOM 1869 C CA . SER A 1 240 ? 13.856 -3.697 -11.707 1.00 86.94 240 SER A CA 1
ATOM 1870 C C . SER A 1 240 ? 15.028 -2.724 -11.813 1.00 86.94 240 SER A C 1
ATOM 1872 O O . SER A 1 240 ? 16.183 -3.128 -11.663 1.00 86.94 240 SER A O 1
ATOM 1874 N N . VAL A 1 241 ? 14.743 -1.447 -12.078 1.00 84.38 241 VAL A N 1
ATOM 1875 C CA . VAL A 1 241 ? 15.756 -0.416 -12.355 1.00 84.38 241 VAL A CA 1
ATOM 1876 C C . VAL A 1 241 ? 15.406 0.893 -11.649 1.00 84.38 241 VAL A C 1
ATOM 1878 O O . VAL A 1 241 ? 14.299 1.404 -11.787 1.00 84.38 241 VAL A O 1
ATOM 1881 N N . THR A 1 242 ? 16.372 1.477 -10.943 1.00 80.19 242 THR A N 1
ATOM 1882 C CA . THR A 1 242 ? 16.312 2.872 -10.490 1.00 80.19 242 THR A CA 1
ATOM 1883 C C . THR A 1 242 ? 17.359 3.683 -11.250 1.00 80.19 242 THR A C 1
ATOM 1885 O O . THR A 1 242 ? 18.477 3.211 -11.468 1.00 80.19 242 THR A O 1
ATOM 1888 N N . SER A 1 243 ? 17.022 4.890 -11.703 1.00 73.44 243 SER A N 1
ATOM 1889 C CA . SER A 1 243 ? 17.990 5.745 -12.399 1.00 73.44 243 SER A CA 1
ATOM 1890 C C . SER A 1 243 ? 17.724 7.217 -12.146 1.00 73.44 243 SER A C 1
ATOM 1892 O O . SER A 1 243 ? 16.702 7.727 -12.578 1.00 73.44 243 SER A O 1
ATOM 1894 N N . LEU A 1 244 ? 18.669 7.936 -11.545 1.00 57.69 244 LEU A N 1
ATOM 1895 C CA . LEU A 1 244 ? 18.547 9.384 -11.418 1.00 57.69 244 LEU A CA 1
ATOM 1896 C C . LEU A 1 244 ? 18.627 10.032 -12.810 1.00 57.69 244 LEU A C 1
ATOM 1898 O O . LEU A 1 244 ? 19.696 10.045 -13.428 1.00 57.69 244 LEU A O 1
ATOM 1902 N N . LYS A 1 245 ? 17.522 10.608 -13.293 1.00 55.81 245 LYS A N 1
ATOM 1903 C CA . LYS A 1 245 ? 17.605 11.607 -14.364 1.00 55.81 245 LYS A CA 1
ATOM 1904 C C . LYS A 1 245 ? 18.156 12.892 -13.751 1.00 55.81 245 LYS A C 1
ATOM 1906 O O . LYS A 1 245 ? 17.467 13.582 -13.011 1.00 55.81 245 LYS A O 1
ATOM 1911 N N . LEU A 1 246 ? 19.429 13.174 -14.019 1.00 44.25 246 LEU A N 1
ATOM 1912 C CA . LEU A 1 246 ? 20.001 14.493 -13.779 1.00 44.25 246 LEU A CA 1
ATOM 1913 C C . LEU A 1 246 ? 19.440 15.416 -14.863 1.00 44.25 246 LEU A C 1
ATOM 1915 O O . LEU A 1 246 ? 19.852 15.309 -16.019 1.00 44.25 246 LEU A O 1
ATOM 1919 N N . ASP A 1 247 ? 18.479 16.265 -14.510 1.00 49.91 247 ASP A N 1
ATOM 1920 C CA . ASP A 1 247 ? 18.071 17.362 -15.387 1.00 49.91 247 ASP A CA 1
ATOM 1921 C C . ASP A 1 247 ? 19.301 18.259 -15.612 1.00 49.91 247 ASP A C 1
ATOM 1923 O O . ASP A 1 247 ? 19.888 18.776 -14.656 1.00 49.91 247 ASP A O 1
ATOM 1927 N N . GLY A 1 248 ? 19.751 18.337 -16.867 1.00 36.94 248 GLY A N 1
ATOM 1928 C CA . GLY A 1 248 ? 20.887 19.151 -17.311 1.00 36.94 248 GLY A CA 1
ATOM 1929 C C . GLY A 1 248 ? 20.485 20.562 -17.706 1.00 36.94 248 GLY A C 1
ATOM 1930 O O . GLY A 1 248 ? 19.336 20.741 -18.167 1.00 36.94 248 GLY A O 1
#

pLDDT: mean 80.88, std 19.52, range [29.58, 98.12]

Organism: NCBI:txid222440